Protein AF-A0A9D9ERM7-F1 (afdb_monomer)

Solvent-accessible surface area (backbone atoms only — not comparable to full-atom values): 12798 Å² total; per-residue (Å²): 116,58,82,47,84,77,63,28,39,44,47,70,46,77,44,63,56,47,70,47,67,49,49,81,48,87,99,39,84,57,41,23,37,24,41,34,100,49,92,50,29,42,32,84,40,78,61,92,71,92,67,90,36,56,40,77,36,92,56,63,43,26,32,42,36,39,39,32,69,78,81,32,33,43,50,80,42,80,25,92,52,84,69,67,97,49,44,26,42,36,48,62,43,37,82,75,71,72,85,92,46,87,86,46,50,78,71,38,62,42,78,39,48,72,82,51,95,46,30,34,37,45,71,46,68,34,55,53,77,26,35,33,40,31,11,59,39,87,72,42,76,49,32,21,44,26,25,32,79,82,34,90,86,55,37,36,46,37,78,35,82,51,86,88,53,92,86,56,71,35,59,33,64,44,76,58,80,65,41,42,27,30,40,33,40,32,55,73,78,31,33,51,48,76,44,83,36,66,88,54,81,86,71,73,76,82,78,82,75,79,73,71,92,71,89,77,90,79,135

Organism: NCBI:txid2840766

Secondary structure (DSSP, 8-state):
-EE-SSSEEEEEEEE-SEEE-EESSTT--SSEEEE-SSTTBEEEE-S--SS--PEEE-SSEEEEEEEETTTTEEEEEEESS---S--EEEETTSSSP----GGGGGGS-EEPEEEETTEEEEEEEE-TT-EEEEESSTT-S-SEEEE-TT-SSS-BEEEESS---TT----EE--S-SEEEEEEEETTTTEEEEEE----GGGS---------------

Radius of gyration: 23.51 Å; Cα contacts (8 Å, |Δi|>4): 453; chains: 1; bounding box: 52×64×74 Å

Structure (mmCIF, N/CA/C/O backbone):
data_AF-A0A9D9ERM7-F1
#
_entry.id   AF-A0A9D9ERM7-F1
#
loop_
_atom_site.group_PDB
_atom_site.id
_atom_site.type_symbol
_atom_site.label_atom_id
_atom_site.label_alt_id
_atom_site.label_comp_id
_atom_site.label_asym_id
_atom_site.label_entity_id
_atom_site.label_seq_id
_atom_site.pdbx_PDB_ins_code
_atom_site.Cartn_x
_atom_site.Cartn_y
_atom_site.Cartn_z
_atom_site.occupancy
_atom_site.B_iso_or_equiv
_atom_site.auth_seq_id
_atom_site.auth_comp_id
_atom_site.auth_asym_id
_atom_site.auth_atom_id
_atom_site.pdbx_PDB_model_num
ATOM 1 N N . MET A 1 1 ? 14.054 -5.902 -4.053 1.00 45.88 1 MET A N 1
ATOM 2 C CA . MET A 1 1 ? 13.428 -6.819 -5.027 1.00 45.88 1 MET A CA 1
ATOM 3 C C . MET A 1 1 ? 13.281 -8.165 -4.341 1.00 45.88 1 MET A C 1
ATOM 5 O O . MET A 1 1 ? 14.288 -8.784 -4.011 1.00 45.88 1 MET A O 1
ATOM 9 N N . THR A 1 2 ? 12.060 -8.577 -4.024 1.00 44.16 2 THR A N 1
ATOM 10 C CA . THR A 1 2 ? 11.799 -9.888 -3.415 1.00 44.16 2 THR A CA 1
ATOM 11 C C . THR A 1 2 ? 11.567 -10.874 -4.554 1.00 44.16 2 THR A C 1
ATOM 13 O O . THR A 1 2 ? 10.778 -10.597 -5.454 1.00 44.16 2 THR A O 1
ATOM 16 N N . ARG A 1 3 ? 12.306 -11.986 -4.576 1.00 45.66 3 ARG A N 1
ATOM 17 C CA . ARG A 1 3 ? 12.154 -13.019 -5.608 1.00 45.66 3 ARG A CA 1
ATOM 18 C C . ARG A 1 3 ? 10.869 -13.800 -5.322 1.00 45.66 3 ARG A C 1
ATOM 20 O O . ARG A 1 3 ? 10.852 -14.574 -4.368 1.00 45.66 3 ARG A O 1
ATOM 27 N N . GLY A 1 4 ? 9.821 -13.583 -6.116 1.00 52.19 4 GLY A N 1
ATOM 28 C CA . GLY A 1 4 ? 8.664 -14.479 -6.155 1.00 52.19 4 GLY A CA 1
ATOM 29 C C . GLY A 1 4 ? 9.046 -15.820 -6.786 1.00 52.19 4 GLY A C 1
ATOM 30 O O . GLY A 1 4 ? 10.103 -15.937 -7.421 1.00 52.19 4 GLY A O 1
ATOM 31 N N . GLU A 1 5 ? 8.215 -16.847 -6.610 1.00 54.59 5 GLU A N 1
ATOM 32 C CA . GLU A 1 5 ? 8.353 -18.053 -7.429 1.00 54.59 5 GLU A CA 1
ATOM 33 C C . GLU A 1 5 ? 8.235 -17.646 -8.917 1.00 54.59 5 GLU A C 1
ATOM 35 O O . GLU A 1 5 ? 7.457 -16.765 -9.270 1.00 54.59 5 GLU A O 1
ATOM 40 N N . ASP A 1 6 ? 9.098 -18.203 -9.771 1.00 65.38 6 ASP A N 1
ATOM 41 C CA . ASP A 1 6 ? 9.050 -18.059 -11.236 1.00 65.38 6 ASP A CA 1
ATOM 42 C C . ASP A 1 6 ? 9.347 -16.681 -11.875 1.00 65.38 6 ASP A C 1
ATOM 44 O O . ASP A 1 6 ? 8.597 -16.179 -12.702 1.00 65.38 6 ASP A O 1
ATOM 48 N N . ARG A 1 7 ? 10.528 -16.095 -11.603 1.00 80.88 7 ARG A N 1
ATOM 49 C CA . ARG A 1 7 ? 11.072 -14.896 -12.312 1.00 80.88 7 ARG A CA 1
ATOM 50 C C . ARG A 1 7 ? 10.119 -13.688 -12.349 1.00 80.88 7 ARG A C 1
ATOM 52 O O . ARG A 1 7 ? 10.235 -12.827 -13.225 1.00 80.88 7 ARG A O 1
ATOM 59 N N . GLN A 1 8 ? 9.216 -13.629 -11.383 1.00 85.94 8 GLN A N 1
ATOM 60 C CA . GLN A 1 8 ? 8.397 -12.471 -11.094 1.00 85.94 8 GLN A CA 1
ATOM 61 C C . GLN A 1 8 ? 9.082 -11.633 -10.027 1.00 85.94 8 GLN A C 1
ATOM 63 O O . GLN A 1 8 ? 9.606 -12.141 -9.027 1.00 85.94 8 GLN A O 1
ATOM 68 N N . PHE A 1 9 ? 9.088 -10.331 -10.259 1.00 86.44 9 PHE A N 1
ATOM 69 C CA . PHE A 1 9 ? 9.738 -9.372 -9.396 1.00 86.44 9 PHE A CA 1
ATOM 70 C C . PHE A 1 9 ? 8.808 -8.211 -9.117 1.00 86.44 9 PHE A C 1
ATOM 72 O O . PHE A 1 9 ? 8.079 -7.753 -9.995 1.00 86.44 9 PHE A O 1
ATOM 79 N N . SER A 1 10 ? 8.901 -7.699 -7.898 1.00 84.50 10 SER A N 1
ATOM 80 C CA . SER A 1 10 ? 8.223 -6.480 -7.503 1.00 84.50 10 SER A CA 1
ATOM 81 C C . SER A 1 10 ? 9.174 -5.510 -6.816 1.00 84.50 10 SER A C 1
ATOM 83 O O . SER A 1 10 ? 10.154 -5.904 -6.164 1.00 84.50 10 SER A O 1
ATOM 85 N N . TRP A 1 11 ? 8.867 -4.228 -6.963 1.00 85.44 11 TRP A N 1
ATOM 86 C CA . TRP A 1 11 ? 9.589 -3.132 -6.339 1.00 85.44 11 TRP A CA 1
ATOM 87 C C . TRP A 1 11 ? 8.634 -1.988 -6.003 1.00 85.44 11 TRP A C 1
ATOM 89 O O . TRP A 1 11 ? 7.692 -1.712 -6.743 1.00 85.44 11 TRP A O 1
ATOM 99 N N . THR A 1 12 ? 8.893 -1.329 -4.881 1.00 79.88 12 THR A N 1
ATOM 100 C CA . THR A 1 12 ? 8.208 -0.115 -4.448 1.00 79.88 12 THR A CA 1
ATOM 101 C C . THR A 1 12 ? 9.242 0.961 -4.163 1.00 79.88 12 THR A C 1
ATOM 103 O O . THR A 1 12 ? 10.316 0.677 -3.629 1.00 79.88 12 THR A O 1
ATOM 106 N N . GLY A 1 13 ? 8.926 2.204 -4.510 1.00 80.88 13 GLY A N 1
ATOM 107 C CA . GLY A 1 13 ? 9.792 3.334 -4.196 1.00 80.88 13 GLY A CA 1
ATOM 108 C C . GLY A 1 13 ? 9.512 4.555 -5.052 1.00 80.88 13 GLY A C 1
ATOM 109 O O . GLY A 1 13 ? 8.534 4.601 -5.797 1.00 80.88 13 GLY A O 1
ATOM 110 N N . VAL A 1 14 ? 10.381 5.554 -4.925 1.00 87.69 14 VAL A N 1
ATOM 111 C CA . VAL A 1 14 ? 10.277 6.801 -5.682 1.00 87.69 14 VAL A CA 1
ATOM 112 C C . VAL A 1 14 ? 10.948 6.635 -7.041 1.00 87.69 14 VAL A C 1
ATOM 114 O O . VAL A 1 14 ? 12.114 6.248 -7.110 1.00 87.69 14 VAL A O 1
ATOM 117 N N . LEU A 1 15 ? 10.216 6.939 -8.112 1.00 90.44 15 LEU A N 1
ATOM 118 C CA . LEU A 1 15 ? 10.783 7.142 -9.444 1.00 90.44 15 LEU A CA 1
ATOM 119 C C . LEU A 1 15 ? 10.676 8.620 -9.796 1.00 90.44 15 LEU A C 1
ATOM 121 O O . LEU A 1 15 ? 9.648 9.247 -9.538 1.00 90.44 15 LEU A O 1
ATOM 125 N N . GLU A 1 16 ? 11.730 9.151 -10.403 1.00 92.69 16 GLU A N 1
ATOM 126 C CA . GLU A 1 16 ? 11.726 10.486 -10.995 1.00 92.69 16 GLU A CA 1
ATOM 127 C C . GLU A 1 16 ? 11.060 10.465 -12.377 1.00 92.69 16 GLU A C 1
ATOM 129 O O . GLU A 1 16 ? 11.059 9.435 -13.061 1.00 92.69 16 GLU A O 1
ATOM 134 N N . GLU A 1 17 ? 10.509 11.605 -12.806 1.00 94.44 17 GLU A N 1
ATOM 135 C CA . GLU A 1 17 ? 10.102 11.791 -14.201 1.00 94.44 17 GLU A CA 1
ATOM 136 C C . GLU A 1 17 ? 11.285 11.494 -15.134 1.00 94.44 17 GLU A C 1
ATOM 138 O O . GLU A 1 17 ? 12.400 11.982 -14.936 1.00 94.44 17 GLU A O 1
ATOM 143 N N . GLY A 1 18 ? 11.052 10.672 -16.157 1.00 93.94 18 GLY A N 1
ATOM 144 C CA . GLY A 1 18 ? 12.117 10.244 -17.052 1.00 93.94 18 GLY A CA 1
ATOM 145 C C . GLY A 1 18 ? 11.865 8.884 -17.677 1.00 93.94 18 GLY A C 1
ATOM 146 O O . GLY A 1 18 ? 10.804 8.612 -18.241 1.00 93.94 18 GLY A O 1
ATOM 147 N N . SER A 1 19 ? 12.890 8.040 -17.682 1.00 93.31 19 SER A N 1
ATOM 148 C CA . SER A 1 19 ? 12.905 6.783 -18.426 1.00 93.31 19 SER A CA 1
ATOM 149 C C . SER A 1 19 ? 13.696 5.726 -17.668 1.00 93.31 19 SER A C 1
ATOM 151 O O . SER A 1 19 ? 14.767 6.023 -17.143 1.00 93.31 19 SER A O 1
ATOM 153 N N . ILE A 1 20 ? 13.170 4.504 -17.614 1.00 92.88 20 ILE A N 1
ATOM 154 C CA . ILE A 1 20 ? 13.800 3.373 -16.925 1.00 92.88 20 ILE A CA 1
ATOM 155 C C . ILE A 1 20 ? 13.906 2.148 -17.838 1.00 92.88 20 ILE A C 1
ATOM 157 O O . ILE A 1 20 ? 13.175 2.019 -18.822 1.00 92.88 20 ILE A O 1
ATOM 161 N N . VAL A 1 21 ? 14.791 1.227 -17.462 1.00 93.12 21 VAL A N 1
ATOM 162 C CA . VAL A 1 21 ? 14.884 -0.151 -17.969 1.00 93.12 21 VAL A CA 1
ATOM 163 C C . VAL A 1 21 ? 15.128 -1.093 -16.788 1.00 93.12 21 VAL A C 1
ATOM 165 O O . VAL A 1 21 ? 15.634 -0.665 -15.749 1.00 93.12 21 VAL A O 1
ATOM 168 N N . PHE A 1 22 ? 14.798 -2.377 -16.929 1.00 92.88 22 PHE A N 1
ATOM 169 C CA . PHE A 1 22 ? 15.102 -3.387 -15.911 1.00 92.88 22 PHE A CA 1
ATOM 170 C C . PHE A 1 22 ? 16.416 -4.088 -16.247 1.00 92.88 22 PHE A C 1
ATOM 172 O O . PHE A 1 22 ? 16.480 -4.891 -17.176 1.00 92.88 22 PHE A O 1
ATOM 179 N N . THR A 1 23 ? 17.479 -3.797 -15.506 1.00 91.62 23 THR A N 1
ATOM 180 C CA . THR A 1 23 ? 18.807 -4.364 -15.769 1.00 91.62 23 THR A CA 1
ATOM 181 C C . THR A 1 23 ? 18.963 -5.716 -15.071 1.00 91.62 23 THR A C 1
ATOM 183 O O . THR A 1 23 ? 18.381 -5.960 -14.012 1.00 91.62 23 THR A O 1
ATOM 186 N N . VAL A 1 24 ? 19.735 -6.635 -15.661 1.00 86.12 24 VAL A N 1
ATOM 187 C CA . VAL A 1 24 ? 19.959 -7.971 -15.061 1.00 86.12 24 VAL A CA 1
ATOM 188 C C . VAL A 1 24 ? 21.065 -7.982 -14.001 1.00 86.12 24 VAL A C 1
ATOM 190 O O . VAL A 1 24 ? 21.239 -8.976 -13.296 1.00 86.12 24 VAL A O 1
ATOM 193 N N . SER A 1 25 ? 21.815 -6.886 -13.886 1.00 83.88 25 SER A N 1
ATOM 194 C CA . SER A 1 25 ? 22.862 -6.687 -12.888 1.00 83.88 25 SER A CA 1
ATOM 195 C C . SER A 1 25 ? 22.965 -5.219 -12.485 1.00 83.88 25 SER A C 1
ATOM 197 O O . SER A 1 25 ? 22.648 -4.313 -13.260 1.00 83.88 25 SER A O 1
ATOM 199 N N . GLU A 1 26 ? 23.430 -4.993 -11.261 1.00 82.75 26 GLU A N 1
ATOM 200 C CA . GLU A 1 26 ? 23.661 -3.658 -10.720 1.00 82.75 26 GLU A CA 1
ATOM 201 C C . GLU A 1 26 ? 24.692 -2.893 -11.567 1.00 82.75 26 GLU A C 1
ATOM 203 O O . GLU A 1 26 ? 25.699 -3.464 -11.990 1.00 82.75 26 GLU A O 1
ATOM 208 N N . ASN A 1 27 ? 24.440 -1.603 -11.812 1.00 79.44 27 ASN A N 1
ATOM 209 C CA . ASN A 1 27 ? 25.308 -0.695 -12.579 1.00 79.44 27 ASN A CA 1
ATOM 210 C C . ASN A 1 27 ? 25.611 -1.119 -14.032 1.00 79.44 27 ASN A C 1
ATOM 212 O O . ASN A 1 27 ? 26.549 -0.599 -14.634 1.00 79.44 27 ASN A O 1
ATOM 216 N N . ALA A 1 28 ? 24.836 -2.042 -14.607 1.00 82.12 28 ALA A N 1
ATOM 217 C CA . ALA A 1 28 ? 24.949 -2.423 -16.010 1.00 82.12 28 ALA A CA 1
ATOM 218 C C . ALA A 1 28 ? 23.789 -1.844 -16.819 1.00 82.12 28 ALA A C 1
ATOM 220 O O . ALA A 1 28 ? 22.649 -1.901 -16.379 1.00 82.12 28 ALA A O 1
ATOM 221 N N . GLU A 1 29 ? 24.068 -1.341 -18.016 1.00 82.75 29 GLU A N 1
ATOM 222 C CA . GLU A 1 29 ? 23.037 -0.899 -18.966 1.00 82.75 29 GLU A CA 1
ATOM 223 C C . GLU A 1 29 ? 22.453 -2.084 -19.757 1.00 82.75 29 GLU A C 1
ATOM 225 O O . GLU A 1 29 ? 21.273 -2.101 -20.100 1.00 82.75 29 GLU A O 1
ATOM 230 N N . TRP A 1 30 ? 23.275 -3.119 -19.971 1.00 88.25 30 TRP A N 1
ATOM 231 C CA . TRP A 1 30 ? 22.954 -4.323 -20.735 1.00 88.25 30 TRP A CA 1
ATOM 232 C C . TRP A 1 30 ? 23.521 -5.575 -20.039 1.00 88.25 30 TRP A C 1
ATOM 234 O O . TRP A 1 30 ? 24.598 -5.492 -19.443 1.00 88.25 30 TRP A O 1
ATOM 244 N N . PRO A 1 31 ? 22.870 -6.749 -20.145 1.00 91.75 31 PRO A N 1
ATOM 245 C CA . PRO A 1 31 ? 21.538 -6.957 -20.710 1.00 91.75 31 PRO A CA 1
ATOM 246 C C . PRO A 1 31 ? 20.438 -6.274 -19.895 1.00 91.75 31 PRO A C 1
ATOM 248 O O . PRO A 1 31 ? 20.552 -6.114 -18.675 1.00 91.75 31 PRO A O 1
ATOM 251 N N . CYS A 1 32 ? 19.338 -5.930 -20.555 1.00 93.00 32 CYS A N 1
ATOM 252 C CA . CYS A 1 32 ? 18.172 -5.375 -19.881 1.00 93.00 32 CYS A CA 1
ATOM 253 C C . CYS A 1 32 ? 16.857 -5.878 -20.485 1.00 93.00 32 CYS A C 1
ATOM 255 O O . CYS A 1 32 ? 16.817 -6.495 -21.551 1.00 93.00 32 CYS A O 1
ATOM 257 N N . TYR A 1 33 ? 15.772 -5.620 -19.764 1.00 94.81 33 TYR A N 1
ATOM 258 C CA . TYR A 1 33 ? 14.414 -5.704 -20.269 1.00 94.81 33 TYR A CA 1
ATOM 259 C C . TYR A 1 33 ? 13.870 -4.283 -20.398 1.00 94.81 33 TYR A C 1
ATOM 261 O O . TYR A 1 33 ? 13.737 -3.564 -19.403 1.00 94.81 33 TYR A O 1
ATOM 269 N N . GLY A 1 34 ? 13.596 -3.889 -21.637 1.00 93.44 34 GLY A N 1
ATOM 270 C CA . GLY A 1 34 ? 13.034 -2.595 -22.004 1.00 93.44 34 GLY A CA 1
ATOM 271 C C . GLY A 1 34 ? 11.579 -2.707 -22.453 1.00 93.44 34 GLY A C 1
ATOM 272 O O . GLY A 1 34 ? 10.986 -3.787 -22.405 1.00 93.44 34 GLY A O 1
ATOM 273 N N . ALA A 1 35 ? 11.013 -1.595 -22.912 1.00 94.69 35 ALA A N 1
ATOM 274 C CA . ALA A 1 35 ? 9.689 -1.534 -23.514 1.00 94.69 35 ALA A CA 1
ATOM 275 C C . ALA A 1 35 ? 9.590 -2.463 -24.740 1.00 94.69 35 ALA A C 1
ATOM 277 O O . ALA A 1 35 ? 10.473 -2.496 -25.601 1.00 94.69 35 ALA A O 1
ATOM 278 N N . GLY A 1 36 ? 8.514 -3.245 -24.794 1.00 92.44 36 GLY A N 1
ATOM 279 C CA . GLY A 1 36 ? 8.115 -4.016 -25.966 1.00 92.44 36 GLY A CA 1
ATOM 280 C C . GLY A 1 36 ? 7.318 -3.179 -26.969 1.00 92.44 36 GLY A C 1
ATOM 281 O O . GLY A 1 36 ? 7.131 -1.979 -26.796 1.00 92.44 36 GLY A O 1
ATOM 282 N N . GLU A 1 37 ? 6.822 -3.833 -28.020 1.00 90.31 37 GLU A N 1
ATOM 283 C CA . GLU A 1 37 ? 6.025 -3.177 -29.074 1.00 90.31 37 GLU A CA 1
ATOM 284 C C . GLU A 1 37 ? 4.661 -2.670 -28.573 1.00 90.31 37 GLU A C 1
ATOM 286 O O . GLU A 1 37 ? 4.079 -1.761 -29.162 1.00 90.31 37 GLU A O 1
ATOM 291 N N . GLU A 1 38 ? 4.162 -3.239 -27.473 1.00 92.94 38 GLU A N 1
ATOM 292 C CA . GLU A 1 38 ? 2.892 -2.881 -26.842 1.00 92.94 38 GLU A CA 1
ATOM 293 C C . GLU A 1 38 ? 3.117 -2.384 -25.405 1.00 92.94 38 GLU A C 1
ATOM 295 O O . GLU A 1 38 ? 4.009 -2.859 -24.694 1.00 92.94 38 GLU A O 1
ATOM 300 N N . GLU A 1 39 ? 2.276 -1.451 -24.946 1.00 91.19 39 GLU A N 1
ATOM 301 C CA . GLU A 1 39 ? 2.312 -0.960 -23.564 1.00 91.19 39 GLU A CA 1
ATOM 302 C C . GLU A 1 39 ? 2.126 -2.117 -22.566 1.00 91.19 39 GLU A C 1
ATOM 304 O O . GLU A 1 39 ? 1.268 -2.984 -22.734 1.00 91.19 39 GLU A O 1
ATOM 309 N N . GLY A 1 40 ? 2.960 -2.148 -21.523 1.00 93.69 40 GLY A N 1
ATOM 310 C CA . GLY A 1 40 ? 2.955 -3.225 -20.530 1.00 93.69 40 GLY A CA 1
ATOM 311 C C . GLY A 1 40 ? 3.672 -4.506 -20.973 1.00 93.69 40 GLY A C 1
ATOM 312 O O . GLY A 1 40 ? 3.720 -5.465 -20.199 1.00 93.69 40 GLY A O 1
ATOM 313 N N . LYS A 1 41 ? 4.257 -4.551 -22.179 1.00 96.62 41 LYS A N 1
ATOM 314 C CA . LYS A 1 41 ? 5.126 -5.650 -22.628 1.00 96.62 41 LYS A CA 1
ATOM 315 C C . LYS A 1 41 ? 6.599 -5.319 -22.449 1.00 96.62 41 LYS A C 1
ATOM 317 O O . LYS A 1 41 ? 7.020 -4.178 -22.607 1.00 96.62 41 LYS A O 1
ATOM 322 N N . LEU A 1 42 ? 7.384 -6.346 -22.146 1.00 96.00 42 LEU A N 1
ATOM 323 C CA . LEU A 1 42 ? 8.837 -6.287 -22.060 1.00 96.00 42 LEU A CA 1
ATOM 324 C C . LEU A 1 42 ? 9.480 -6.914 -23.298 1.00 96.00 42 LEU A C 1
ATOM 326 O O . LEU A 1 42 ? 8.978 -7.889 -23.856 1.00 96.00 42 LEU A O 1
ATOM 330 N N . LYS A 1 43 ? 10.649 -6.402 -23.677 1.00 94.75 43 LYS A N 1
ATOM 331 C CA . LYS A 1 43 ? 11.550 -7.014 -24.660 1.00 94.75 43 LYS A CA 1
ATOM 332 C C . LYS A 1 43 ? 12.906 -7.230 -24.003 1.00 94.75 43 LYS A C 1
ATOM 334 O O . LYS A 1 43 ? 13.424 -6.320 -23.367 1.00 94.75 43 LYS A O 1
ATOM 339 N N . TYR A 1 44 ? 13.477 -8.424 -24.147 1.00 94.06 44 TYR A N 1
ATOM 340 C CA . TYR A 1 44 ? 14.858 -8.670 -23.731 1.00 94.06 44 TYR A CA 1
ATOM 341 C C . TYR A 1 44 ? 15.819 -8.077 -24.757 1.00 94.06 44 TYR A C 1
ATOM 343 O O . TYR A 1 44 ? 15.685 -8.343 -25.955 1.00 94.06 44 TYR A O 1
ATOM 351 N N . ILE A 1 45 ? 16.797 -7.310 -24.287 1.00 93.38 45 ILE A N 1
ATOM 352 C CA . ILE A 1 45 ? 17.837 -6.723 -25.120 1.00 93.38 45 ILE A CA 1
ATOM 353 C C . ILE A 1 45 ? 19.206 -7.099 -24.549 1.00 93.38 45 ILE A C 1
ATOM 355 O O . ILE A 1 45 ? 19.528 -6.822 -23.391 1.00 93.38 45 ILE A O 1
ATOM 359 N N . SER A 1 46 ? 20.009 -7.775 -25.369 1.00 93.12 46 SER A N 1
ATOM 360 C CA . SER A 1 46 ? 21.303 -8.333 -24.969 1.00 93.12 46 SER A CA 1
ATOM 361 C C . SER A 1 46 ? 22.477 -7.367 -25.107 1.00 93.12 46 SER A C 1
ATOM 363 O O . SER A 1 46 ? 23.500 -7.580 -24.463 1.00 93.12 46 SER A O 1
ATOM 365 N N . GLU A 1 47 ? 22.352 -6.345 -25.950 1.00 92.44 47 GLU A N 1
ATOM 366 C CA . GLU A 1 47 ? 23.419 -5.406 -26.300 1.00 92.44 47 GLU A CA 1
ATOM 367 C C . GLU A 1 47 ? 22.840 -4.051 -26.723 1.00 92.44 47 GLU A C 1
ATOM 369 O O . GLU A 1 47 ? 21.633 -3.925 -26.912 1.00 92.44 47 GLU A O 1
ATOM 374 N N . ALA A 1 48 ? 23.703 -3.048 -26.873 1.00 89.50 48 ALA A N 1
ATOM 375 C CA . ALA A 1 48 ? 23.294 -1.700 -27.250 1.00 89.50 48 ALA A CA 1
ATOM 376 C C . ALA A 1 48 ? 22.471 -1.669 -28.550 1.00 89.50 48 ALA A C 1
ATOM 378 O O . ALA A 1 48 ? 22.777 -2.373 -29.513 1.00 89.50 48 ALA A O 1
ATOM 379 N N . THR A 1 49 ? 21.446 -0.819 -28.577 1.00 88.56 49 THR A N 1
ATOM 380 C CA . THR A 1 49 ? 20.567 -0.600 -29.731 1.00 88.56 49 THR A CA 1
ATOM 381 C C . THR A 1 49 ? 20.220 0.881 -29.867 1.00 88.56 49 THR A C 1
ATOM 383 O O . THR A 1 49 ? 20.231 1.612 -28.877 1.00 88.56 49 THR A O 1
ATOM 386 N N . ASP A 1 50 ? 19.894 1.300 -31.090 1.00 86.31 50 ASP A N 1
ATOM 387 C CA . ASP A 1 50 ? 19.411 2.650 -31.406 1.00 86.31 50 ASP A CA 1
ATOM 388 C C . ASP A 1 50 ? 17.887 2.800 -31.192 1.00 86.31 50 ASP A C 1
ATOM 390 O O . ASP A 1 50 ? 17.357 3.911 -31.259 1.00 86.31 50 ASP A O 1
ATOM 394 N N . ASP A 1 51 ? 17.171 1.696 -30.944 1.00 86.62 51 ASP A N 1
ATOM 395 C CA . ASP A 1 51 ? 15.732 1.704 -30.652 1.00 86.62 51 ASP A CA 1
ATOM 396 C C . ASP A 1 51 ? 15.443 2.385 -29.294 1.00 86.62 51 ASP A C 1
ATOM 398 O O . ASP A 1 51 ? 16.150 2.142 -28.312 1.00 86.62 51 ASP A O 1
ATOM 402 N N . ASP A 1 52 ? 14.354 3.166 -29.180 1.00 87.56 52 ASP A N 1
ATOM 403 C CA . ASP A 1 52 ? 13.867 3.606 -27.859 1.00 87.56 52 ASP A CA 1
ATOM 404 C C . ASP A 1 52 ? 13.227 2.420 -27.133 1.00 87.56 52 ASP A C 1
ATOM 406 O O . ASP A 1 52 ? 12.059 2.082 -27.322 1.00 87.56 52 ASP A O 1
ATOM 410 N N . ILE A 1 53 ? 14.033 1.780 -26.298 1.00 91.81 53 ILE A N 1
ATOM 411 C CA . ILE A 1 53 ? 13.653 0.636 -25.472 1.00 91.81 53 ILE A CA 1
ATOM 412 C C . ILE A 1 53 ? 13.223 1.048 -24.061 1.00 91.81 53 ILE A C 1
ATOM 414 O O . ILE A 1 53 ? 13.101 0.200 -23.177 1.00 91.81 53 ILE A O 1
ATOM 418 N N . THR A 1 54 ? 13.081 2.342 -23.784 1.00 93.25 54 THR A N 1
ATOM 419 C CA . THR A 1 54 ? 12.883 2.812 -22.414 1.00 93.25 54 THR A CA 1
ATOM 420 C C . THR A 1 54 ? 11.412 2.890 -22.031 1.00 93.25 54 THR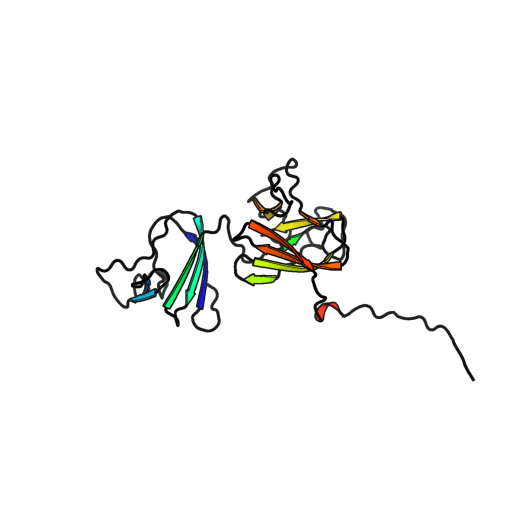 A C 1
ATOM 422 O O . THR A 1 54 ? 10.543 3.230 -22.832 1.00 93.25 54 THR A O 1
ATOM 425 N N . ILE A 1 55 ? 11.121 2.612 -20.762 1.00 94.44 55 ILE A N 1
ATOM 426 C CA . ILE A 1 55 ? 9.782 2.769 -20.196 1.00 94.44 55 ILE A CA 1
ATOM 427 C C . ILE A 1 55 ? 9.679 4.172 -19.598 1.00 94.44 55 ILE A C 1
ATOM 429 O O . ILE A 1 55 ? 10.468 4.535 -18.724 1.00 94.44 55 ILE A O 1
ATOM 433 N N . LYS A 1 56 ? 8.717 4.974 -20.067 1.00 93.88 56 LYS A N 1
ATOM 434 C CA . LYS A 1 56 ? 8.553 6.368 -19.627 1.00 93.88 56 LYS A CA 1
ATOM 435 C C . LYS A 1 56 ? 7.851 6.463 -18.271 1.00 93.88 56 LYS A C 1
ATOM 437 O O . LYS A 1 56 ? 6.766 5.913 -18.089 1.00 93.88 56 LYS A O 1
ATOM 442 N N . ILE A 1 57 ? 8.423 7.252 -17.364 1.00 94.31 57 ILE A N 1
ATOM 443 C CA . ILE A 1 57 ? 7.807 7.666 -16.100 1.00 94.31 57 ILE A CA 1
ATOM 444 C C . ILE A 1 57 ? 7.326 9.104 -16.265 1.00 94.31 57 ILE A C 1
ATOM 446 O O . ILE A 1 57 ? 8.129 10.009 -16.468 1.00 94.31 57 ILE A O 1
ATOM 450 N N . LYS A 1 58 ? 6.005 9.305 -16.220 1.00 91.31 58 LYS A N 1
ATOM 451 C CA . LYS A 1 58 ? 5.368 10.583 -16.589 1.00 91.31 58 LYS A CA 1
ATOM 452 C C . LYS A 1 58 ? 5.472 11.670 -15.518 1.00 91.31 58 LYS A C 1
ATOM 454 O O . LYS A 1 58 ? 5.261 12.831 -15.835 1.00 91.31 58 LYS A O 1
ATOM 459 N N . GLN A 1 59 ? 5.713 11.294 -14.265 1.00 89.25 59 GLN A N 1
ATOM 460 C CA . GLN A 1 59 ? 5.817 12.232 -13.148 1.00 89.25 59 GLN A CA 1
ATOM 461 C C . GLN A 1 59 ? 6.645 11.632 -12.013 1.00 89.25 59 GLN A C 1
ATOM 463 O O . GLN A 1 59 ? 6.574 10.423 -11.776 1.00 89.25 59 GLN A O 1
ATOM 468 N N . THR A 1 60 ? 7.369 12.471 -11.276 1.00 89.31 60 THR A N 1
ATOM 469 C CA . THR A 1 60 ? 8.037 12.048 -10.041 1.00 89.31 60 THR A CA 1
ATOM 470 C C . THR A 1 60 ? 7.010 11.622 -8.990 1.00 89.31 60 THR A C 1
ATOM 472 O O . THR A 1 60 ? 6.003 12.302 -8.772 1.00 89.31 60 THR A O 1
ATOM 475 N N . GLY A 1 61 ? 7.256 10.506 -8.309 1.00 86.00 61 GLY A N 1
ATOM 476 C CA . GLY A 1 61 ? 6.428 10.068 -7.187 1.00 86.00 61 GLY A CA 1
ATOM 477 C C . GLY A 1 61 ? 6.693 8.636 -6.754 1.00 86.00 61 GLY A C 1
ATOM 478 O O . GLY A 1 61 ? 7.642 8.007 -7.214 1.00 86.00 61 GLY A O 1
ATOM 479 N N . ASN A 1 62 ? 5.856 8.126 -5.851 1.00 85.62 62 ASN A N 1
ATOM 480 C CA . ASN A 1 62 ? 5.936 6.734 -5.419 1.00 85.62 62 ASN A CA 1
ATOM 481 C C . ASN A 1 62 ? 5.293 5.830 -6.472 1.00 85.62 62 ASN A C 1
ATOM 483 O O . ASN A 1 62 ? 4.278 6.185 -7.067 1.00 85.62 62 ASN A O 1
ATOM 487 N N . TYR A 1 63 ? 5.867 4.653 -6.683 1.00 85.50 63 TYR A N 1
ATOM 488 C CA . TYR A 1 63 ? 5.362 3.664 -7.622 1.00 85.50 63 TYR A CA 1
ATOM 489 C C . TYR A 1 63 ? 5.419 2.263 -7.030 1.00 85.50 63 TYR A C 1
ATOM 491 O O . TYR A 1 63 ? 6.324 1.929 -6.263 1.00 85.50 63 TYR A O 1
ATOM 499 N N . TYR A 1 64 ? 4.467 1.438 -7.452 1.00 84.88 64 TYR A N 1
ATOM 500 C CA . TYR A 1 64 ? 4.545 -0.011 -7.387 1.00 84.88 64 TYR A CA 1
ATOM 501 C C . TYR A 1 64 ? 4.845 -0.553 -8.781 1.00 84.88 64 TYR A C 1
ATOM 503 O O . TYR A 1 64 ? 4.120 -0.273 -9.737 1.00 84.88 64 TYR A O 1
ATOM 511 N N . VAL A 1 65 ? 5.925 -1.316 -8.893 1.00 88.56 65 VAL A N 1
ATOM 512 C CA . VAL A 1 65 ? 6.406 -1.874 -10.152 1.00 88.56 65 VAL A CA 1
ATOM 513 C C . VAL A 1 65 ? 6.411 -3.389 -10.060 1.00 88.56 65 VAL A C 1
ATOM 515 O O . VAL A 1 65 ? 6.981 -3.948 -9.119 1.00 88.56 65 VAL A O 1
ATOM 518 N N . THR A 1 66 ? 5.824 -4.056 -11.052 1.00 89.75 66 THR A N 1
ATOM 519 C CA . THR A 1 66 ? 5.963 -5.505 -11.244 1.00 89.75 66 THR A CA 1
ATOM 520 C C . THR A 1 66 ? 6.584 -5.810 -12.593 1.00 89.75 66 THR A C 1
ATOM 522 O O . THR A 1 66 ? 6.354 -5.096 -13.567 1.00 89.75 66 THR A O 1
ATOM 525 N N . ALA A 1 67 ? 7.370 -6.879 -12.646 1.00 91.94 67 ALA A N 1
ATOM 526 C CA . ALA A 1 67 ? 7.919 -7.426 -13.874 1.00 91.94 67 ALA A CA 1
ATOM 527 C C . ALA A 1 67 ? 7.828 -8.954 -13.836 1.00 91.94 67 ALA A C 1
ATOM 529 O O . ALA A 1 67 ? 8.331 -9.590 -12.909 1.00 91.94 67 ALA A O 1
ATOM 530 N N . ASP A 1 68 ? 7.210 -9.535 -14.858 1.00 92.50 68 ASP A N 1
ATOM 531 C CA . ASP A 1 68 ? 7.163 -10.972 -15.109 1.00 92.50 68 ASP A CA 1
ATOM 532 C C . ASP A 1 68 ? 8.038 -11.270 -16.327 1.00 92.50 68 ASP A C 1
ATOM 534 O O . ASP A 1 68 ? 7.690 -10.945 -17.466 1.00 92.50 68 ASP A O 1
ATOM 538 N N . LEU A 1 69 ? 9.201 -11.874 -16.083 1.00 91.44 69 LEU A N 1
ATOM 539 C CA . LEU A 1 69 ? 10.166 -12.168 -17.143 1.00 91.44 69 LEU A CA 1
ATOM 540 C C . LEU A 1 69 ? 9.866 -13.476 -17.894 1.00 91.44 69 LEU A C 1
ATOM 542 O O . LEU A 1 69 ? 10.587 -13.807 -18.834 1.00 91.44 69 LEU A O 1
ATOM 546 N N . ILE A 1 70 ? 8.846 -14.240 -17.488 1.00 90.25 70 ILE A N 1
ATOM 547 C CA . ILE A 1 70 ? 8.360 -15.414 -18.232 1.00 90.25 70 ILE A CA 1
ATOM 548 C C . ILE A 1 70 ? 7.354 -14.959 -19.282 1.00 90.25 70 ILE A C 1
ATOM 550 O O . ILE A 1 70 ? 7.484 -15.306 -20.454 1.00 90.25 70 ILE A O 1
ATOM 554 N N . ASN A 1 71 ? 6.381 -14.153 -18.861 1.00 92.88 71 ASN A N 1
ATOM 555 C CA . ASN A 1 71 ? 5.329 -13.628 -19.728 1.00 92.88 71 ASN A CA 1
ATOM 556 C C . ASN A 1 71 ? 5.744 -12.352 -20.474 1.00 92.88 71 ASN A C 1
ATOM 558 O O . ASN A 1 71 ? 5.010 -11.893 -21.351 1.00 92.88 71 ASN A O 1
ATOM 562 N N . LEU A 1 72 ? 6.915 -11.799 -20.138 1.00 94.25 72 LEU A N 1
ATOM 563 C CA . LEU A 1 72 ? 7.444 -10.545 -20.669 1.00 94.25 72 LEU A CA 1
ATOM 564 C C . LEU A 1 72 ? 6.431 -9.408 -20.514 1.00 94.25 72 LEU A C 1
ATOM 566 O O . LEU A 1 72 ? 6.075 -8.720 -21.471 1.00 94.25 72 LEU A O 1
ATOM 570 N N . THR A 1 73 ? 5.948 -9.224 -19.290 1.00 95.56 73 THR A N 1
ATOM 571 C CA . THR A 1 73 ? 4.988 -8.172 -18.942 1.00 95.56 73 THR A CA 1
ATOM 572 C C . THR A 1 73 ? 5.472 -7.356 -17.761 1.00 95.56 73 THR A C 1
ATOM 574 O O . THR A 1 73 ? 6.199 -7.863 -16.908 1.00 95.56 73 THR A O 1
ATOM 577 N N . TYR A 1 74 ? 5.028 -6.108 -17.679 1.00 94.62 74 TYR A N 1
ATOM 578 C CA . TYR A 1 74 ? 5.277 -5.252 -16.529 1.00 94.62 74 TYR A CA 1
ATOM 579 C C . TYR A 1 74 ? 4.052 -4.401 -16.193 1.00 94.62 74 TYR A C 1
ATOM 581 O O . TYR A 1 74 ? 3.224 -4.109 -17.057 1.00 94.62 74 TYR A O 1
ATOM 589 N N . THR A 1 75 ? 3.967 -3.965 -14.939 1.00 92.50 75 THR A N 1
ATOM 590 C CA . THR A 1 75 ? 3.046 -2.905 -14.512 1.00 92.50 75 THR A CA 1
ATOM 591 C C . THR A 1 75 ? 3.812 -1.845 -13.735 1.00 92.50 75 THR A C 1
ATOM 593 O O . THR A 1 75 ? 4.736 -2.162 -12.988 1.00 92.50 75 THR A O 1
ATOM 596 N N . ILE A 1 76 ? 3.448 -0.578 -13.935 1.00 90.44 76 ILE A N 1
ATOM 597 C CA . ILE A 1 76 ? 3.953 0.560 -13.161 1.00 90.44 76 ILE A CA 1
ATOM 598 C C . ILE A 1 76 ? 2.736 1.361 -12.726 1.00 90.44 76 ILE A C 1
ATOM 600 O O . ILE A 1 76 ? 2.104 2.042 -13.534 1.00 90.44 76 ILE A O 1
ATOM 604 N N . THR A 1 77 ? 2.406 1.263 -11.448 1.00 86.75 77 THR A N 1
ATOM 605 C CA . THR A 1 77 ? 1.247 1.929 -10.861 1.00 86.75 77 THR A CA 1
ATOM 606 C C . THR A 1 77 ? 1.739 3.049 -9.964 1.00 86.75 77 THR A C 1
ATOM 608 O O . THR A 1 77 ? 2.529 2.808 -9.052 1.00 86.75 77 THR A O 1
ATOM 611 N N . TYR A 1 78 ? 1.295 4.277 -10.226 1.00 83.75 78 TYR A N 1
ATOM 612 C CA . TYR A 1 78 ? 1.555 5.405 -9.335 1.00 83.75 78 TYR A CA 1
ATOM 613 C C . TYR A 1 78 ? 0.882 5.156 -7.984 1.00 83.75 78 TYR A C 1
ATOM 615 O O . TYR A 1 78 ? -0.307 4.846 -7.930 1.00 83.75 78 TYR A O 1
ATOM 623 N N . ALA A 1 79 ? 1.641 5.324 -6.910 1.00 77.00 79 ALA A N 1
ATOM 624 C CA . ALA A 1 79 ? 1.151 5.296 -5.548 1.00 77.00 79 ALA A CA 1
ATOM 625 C C . ALA A 1 79 ? 1.147 6.731 -4.996 1.00 77.00 79 ALA A C 1
ATOM 627 O O . ALA A 1 79 ? 2.145 7.448 -5.121 1.00 77.00 79 ALA A O 1
ATOM 628 N N . PRO A 1 80 ? 0.058 7.178 -4.352 1.00 71.25 80 PRO A N 1
ATOM 629 C CA . PRO A 1 80 ? -0.014 8.535 -3.813 1.00 71.25 80 PRO A CA 1
ATOM 630 C C . PRO A 1 80 ? 0.989 8.771 -2.671 1.00 71.25 80 PRO A C 1
ATOM 632 O O . PRO A 1 80 ? 1.297 9.914 -2.337 1.00 71.25 80 PRO A O 1
ATOM 635 N N . VAL A 1 81 ? 1.496 7.698 -2.057 1.00 81.94 81 VAL A N 1
ATOM 636 C CA . VAL A 1 81 ? 2.296 7.696 -0.825 1.00 81.94 81 VAL A CA 1
ATOM 637 C C . VAL A 1 81 ? 3.257 6.494 -0.815 1.00 81.94 81 VAL A C 1
ATOM 639 O O . VAL A 1 81 ? 3.072 5.570 -1.614 1.00 81.94 81 VAL A O 1
ATOM 642 N N . PRO A 1 82 ? 4.289 6.476 0.051 1.00 81.62 82 PRO A N 1
ATOM 643 C CA . PRO A 1 82 ? 5.185 5.329 0.169 1.00 81.62 82 PRO A CA 1
ATOM 644 C C . PRO A 1 82 ? 4.432 4.052 0.557 1.00 81.62 82 PRO A C 1
ATOM 646 O O . PRO A 1 82 ? 3.599 4.068 1.462 1.00 81.62 82 PRO A O 1
ATOM 649 N N . ILE A 1 83 ? 4.753 2.941 -0.108 1.00 83.19 83 ILE A N 1
ATOM 650 C CA . ILE A 1 83 ? 4.197 1.620 0.202 1.00 83.19 83 ILE A CA 1
ATOM 651 C C . ILE A 1 83 ? 5.114 0.955 1.233 1.00 83.19 83 ILE A C 1
ATOM 653 O O . ILE A 1 83 ? 6.243 0.607 0.877 1.00 83.19 83 ILE A O 1
ATOM 657 N N . PRO A 1 84 ? 4.683 0.796 2.497 1.00 83.25 84 PRO A N 1
ATOM 658 C CA . PRO A 1 84 ? 5.536 0.215 3.520 1.00 83.25 84 PRO A CA 1
ATOM 659 C C . PRO A 1 84 ? 5.651 -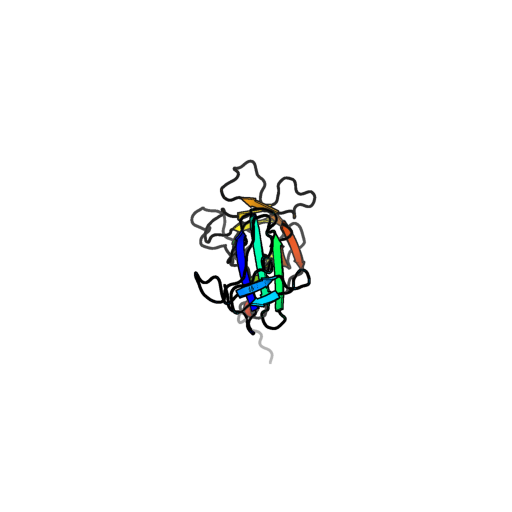1.304 3.336 1.00 83.25 84 PRO A C 1
ATOM 661 O O . PRO A 1 84 ? 4.687 -1.963 2.960 1.00 83.25 84 PRO A O 1
ATOM 664 N N . ASP A 1 85 ? 6.803 -1.887 3.665 1.00 77.12 85 ASP A N 1
ATOM 665 C CA . ASP A 1 85 ? 6.963 -3.354 3.689 1.00 77.12 85 ASP A CA 1
ATOM 666 C C . ASP A 1 85 ? 6.190 -4.003 4.851 1.00 77.12 85 ASP A C 1
ATOM 668 O O . ASP A 1 85 ? 5.842 -5.189 4.831 1.00 77.12 85 ASP A O 1
ATOM 672 N N . ILE A 1 86 ? 5.956 -3.226 5.910 1.00 83.38 86 ILE A N 1
ATOM 673 C CA . ILE A 1 86 ? 5.264 -3.643 7.122 1.00 83.38 86 ILE A CA 1
ATOM 674 C C . ILE A 1 86 ? 4.311 -2.530 7.536 1.00 83.38 86 ILE A C 1
ATOM 676 O O . ILE A 1 86 ? 4.704 -1.372 7.633 1.00 83.38 86 ILE A O 1
ATOM 680 N N . LEU A 1 87 ? 3.072 -2.908 7.835 1.00 90.00 87 LEU A N 1
ATOM 681 C CA . LEU A 1 87 ? 2.092 -2.018 8.431 1.00 90.00 87 LEU A CA 1
ATOM 682 C C . LEU A 1 87 ? 1.605 -2.610 9.750 1.00 90.00 87 LEU A C 1
ATOM 684 O O . LEU A 1 87 ? 1.375 -3.820 9.859 1.00 90.00 87 LEU A O 1
ATOM 688 N N . TYR A 1 88 ? 1.458 -1.751 10.746 1.00 89.62 88 TYR A N 1
ATOM 689 C CA . TYR A 1 88 ? 0.936 -2.087 12.059 1.00 89.62 88 TYR A CA 1
ATOM 690 C C . TYR A 1 88 ? -0.431 -1.445 12.223 1.00 89.62 88 TYR A C 1
ATOM 692 O O . TYR A 1 88 ? -0.574 -0.255 11.967 1.00 89.62 88 TYR A O 1
ATOM 700 N N . ILE A 1 89 ? -1.425 -2.206 12.674 1.00 88.81 89 ILE A N 1
ATOM 701 C CA . ILE A 1 89 ? -2.650 -1.618 13.221 1.00 88.81 89 ILE A CA 1
ATOM 702 C C . ILE A 1 89 ? -2.412 -1.327 14.706 1.00 88.81 89 ILE A C 1
ATOM 704 O O . ILE A 1 89 ? -1.786 -2.134 15.396 1.00 88.81 89 ILE A O 1
ATOM 708 N N . THR A 1 90 ? -2.873 -0.172 15.184 1.00 83.06 90 THR A N 1
ATOM 709 C CA . THR A 1 90 ? -2.755 0.271 16.583 1.00 83.06 90 THR A CA 1
ATOM 710 C C . THR A 1 90 ? -4.092 0.828 17.075 1.00 83.06 90 THR A C 1
ATOM 712 O O . THR A 1 90 ? -4.905 1.286 16.272 1.00 83.06 90 THR A O 1
ATOM 715 N N . GLY A 1 91 ? -4.328 0.806 18.389 1.00 78.38 91 GLY A N 1
ATOM 716 C CA . GLY A 1 91 ? -5.524 1.379 19.022 1.00 78.38 91 GLY A CA 1
ATOM 717 C C . GLY A 1 91 ? -6.316 0.381 19.866 1.00 78.38 91 GLY A C 1
ATOM 718 O O . GLY A 1 91 ? -5.913 -0.768 20.047 1.00 78.38 91 GLY A O 1
ATOM 719 N N . ASP A 1 92 ? -7.458 0.831 20.385 1.00 77.19 92 ASP A N 1
ATOM 720 C CA . ASP A 1 92 ? -8.291 0.064 21.322 1.00 77.19 92 ASP A CA 1
ATOM 721 C C . ASP A 1 92 ? -8.991 -1.135 20.683 1.00 77.19 92 ASP A C 1
ATOM 723 O O . ASP A 1 92 ? -9.453 -2.037 21.388 1.00 77.19 92 ASP A O 1
ATOM 727 N N . VAL A 1 93 ? -9.082 -1.144 19.350 1.00 75.94 93 VAL A N 1
ATOM 728 C CA . VAL A 1 93 ? -9.712 -2.223 18.586 1.00 75.94 93 VAL A CA 1
ATOM 729 C C . VAL A 1 93 ? -9.007 -3.574 18.789 1.00 75.94 93 VAL A C 1
ATOM 731 O O . VAL A 1 93 ? -9.624 -4.620 18.599 1.00 75.94 93 VAL A O 1
ATOM 734 N N . ILE A 1 94 ? -7.740 -3.560 19.215 1.00 72.81 94 ILE A N 1
ATOM 735 C CA . ILE A 1 94 ? -6.867 -4.735 19.308 1.00 72.81 94 ILE A CA 1
ATOM 736 C C . ILE A 1 94 ? -6.975 -5.387 20.691 1.00 72.81 94 ILE A C 1
ATOM 738 O O . ILE A 1 94 ? -6.941 -4.721 21.728 1.00 72.81 94 ILE A O 1
ATOM 742 N N . GLN A 1 95 ? -7.095 -6.717 20.712 1.00 66.88 95 GLN A N 1
ATOM 743 C CA . GLN A 1 95 ? -7.175 -7.513 21.939 1.00 66.88 95 GLN A CA 1
ATOM 744 C C . GLN A 1 95 ? -5.824 -8.159 22.312 1.00 66.88 95 GLN A C 1
ATOM 746 O O . GLN A 1 95 ? -5.093 -8.592 21.422 1.00 66.88 95 GLN A O 1
ATOM 751 N N . PRO A 1 96 ? -5.513 -8.320 23.618 1.00 54.97 96 PRO A N 1
ATOM 752 C CA . PRO A 1 96 ? -6.244 -7.793 24.773 1.00 54.97 96 PRO A CA 1
ATOM 753 C C . PRO A 1 96 ? -6.027 -6.279 24.949 1.00 54.97 96 PRO A C 1
ATOM 755 O O . PRO A 1 96 ? -4.898 -5.797 24.879 1.00 54.97 96 PRO A O 1
ATOM 758 N N . ARG A 1 97 ? -7.116 -5.540 25.222 1.00 60.91 97 ARG A N 1
ATOM 759 C CA . ARG A 1 97 ? -7.088 -4.074 25.408 1.00 60.91 97 ARG A CA 1
ATOM 760 C C . ARG A 1 97 ? -6.091 -3.669 26.491 1.00 60.91 97 ARG A C 1
ATOM 762 O O . ARG A 1 97 ? -6.084 -4.250 27.578 1.00 60.91 97 ARG A O 1
ATOM 769 N N . SER A 1 98 ? -5.345 -2.592 26.270 1.00 44.09 98 SER A N 1
ATOM 770 C CA . SER A 1 98 ? -4.630 -1.911 27.349 1.00 44.09 98 SER A CA 1
ATOM 771 C C . SER A 1 98 ? -4.858 -0.408 27.270 1.00 44.09 98 SER A C 1
ATOM 773 O O . SER A 1 98 ? -4.522 0.203 26.263 1.00 44.09 98 SER A O 1
ATOM 775 N N . PHE A 1 99 ? -5.399 0.163 28.350 1.00 42.75 99 PHE A N 1
ATOM 776 C CA . PHE A 1 99 ? -5.601 1.601 28.533 1.00 42.75 99 PHE A CA 1
ATOM 777 C C . PHE A 1 99 ? -4.341 2.405 28.172 1.00 42.75 99 PHE A C 1
ATOM 779 O O . PHE A 1 99 ? -3.240 2.057 28.604 1.00 42.75 99 PHE A O 1
ATOM 786 N N . PHE A 1 100 ? -4.532 3.474 27.396 1.00 48.38 100 PHE A N 1
ATOM 787 C CA . PHE A 1 100 ? -3.489 4.346 26.858 1.00 48.38 100 PHE A CA 1
ATOM 788 C C . PHE A 1 100 ? -2.528 4.884 27.934 1.00 48.38 100 PHE A C 1
ATOM 790 O O . PHE A 1 100 ? -2.880 5.751 28.734 1.00 48.38 100 PHE A O 1
ATOM 797 N N . SER A 1 101 ? -1.282 4.421 27.900 1.00 51.25 101 SER A N 1
ATOM 798 C CA . SER A 1 101 ? -0.108 5.172 28.350 1.00 51.25 101 SER A CA 1
ATOM 799 C C . SER A 1 101 ? 0.981 5.040 27.281 1.00 51.25 101 SER A C 1
ATOM 801 O O . SER A 1 101 ? 1.049 4.015 26.600 1.00 51.25 101 SER A O 1
ATOM 803 N N . GLU A 1 102 ? 1.830 6.060 27.113 1.00 48.75 102 GLU A N 1
ATOM 804 C CA . GLU A 1 102 ? 2.935 6.057 26.130 1.00 48.75 102 GLU A CA 1
ATOM 805 C C . GLU A 1 102 ? 3.872 4.840 26.294 1.00 48.75 102 GLU A C 1
ATOM 807 O O . GLU A 1 102 ? 4.382 4.308 25.312 1.00 48.75 102 GLU A O 1
ATOM 812 N N . GLU A 1 103 ? 4.019 4.309 27.515 1.00 45.66 103 GLU A N 1
ATOM 813 C CA . GLU A 1 103 ? 4.766 3.070 27.797 1.00 45.66 103 GLU A CA 1
ATOM 814 C C . GLU A 1 103 ? 4.171 1.804 27.139 1.00 45.66 103 GLU A C 1
ATOM 816 O O . GLU A 1 103 ? 4.868 0.794 27.034 1.00 45.66 103 GLU A O 1
ATOM 821 N N . ARG A 1 104 ? 2.907 1.817 26.684 1.00 48.47 104 ARG A N 1
ATOM 822 C CA . ARG A 1 104 ? 2.171 0.621 26.219 1.00 48.47 104 ARG A CA 1
ATOM 823 C C . ARG A 1 104 ? 1.767 0.596 24.748 1.00 48.47 104 ARG A C 1
ATOM 825 O O . ARG A 1 104 ? 1.174 -0.393 24.321 1.00 48.47 104 ARG A O 1
ATOM 832 N N . MET A 1 105 ? 2.237 1.540 23.927 1.00 47.75 105 MET A N 1
ATOM 833 C CA . MET A 1 105 ? 2.356 1.280 22.477 1.00 47.75 105 MET A CA 1
ATOM 834 C C . MET A 1 105 ? 3.152 -0.016 22.200 1.00 47.75 105 MET A C 1
ATOM 836 O O . MET A 1 105 ? 2.965 -0.664 21.178 1.00 47.75 105 MET A O 1
ATOM 840 N N . GLN A 1 106 ? 3.965 -0.441 23.178 1.00 44.69 106 GLN A N 1
ATOM 841 C CA . GLN A 1 106 ? 4.683 -1.716 23.258 1.00 44.69 106 GLN A CA 1
ATOM 842 C C . GLN A 1 106 ? 3.824 -2.989 23.269 1.00 44.69 106 GLN A C 1
ATOM 844 O O . GLN A 1 106 ? 4.380 -4.051 22.985 1.00 44.69 106 GLN A O 1
ATOM 849 N N . SER A 1 107 ? 2.518 -2.932 23.576 1.00 43.84 107 SER A N 1
ATOM 850 C CA . SER A 1 107 ? 1.705 -4.142 23.814 1.00 43.84 107 SER A CA 1
ATOM 851 C C . SER A 1 107 ? 0.461 -4.331 22.942 1.00 43.84 107 SER A C 1
ATOM 853 O O . SER A 1 107 ? -0.220 -5.336 23.125 1.00 43.84 107 SER A O 1
ATOM 855 N N . THR A 1 108 ? 0.137 -3.413 22.028 1.00 58.56 108 THR A N 1
ATOM 856 C CA . THR A 1 108 ? -1.153 -3.430 21.302 1.00 58.56 108 THR A CA 1
ATOM 857 C C . THR A 1 108 ? -1.036 -3.232 19.798 1.00 58.56 108 THR A C 1
ATOM 859 O O . THR A 1 108 ? -2.055 -3.105 19.140 1.00 58.56 108 THR A O 1
ATOM 862 N N . GLU A 1 109 ? 0.161 -3.222 19.217 1.00 66.81 109 GLU A N 1
ATOM 863 C CA . GLU A 1 109 ? 0.297 -3.231 17.761 1.00 66.81 109 GLU A CA 1
ATOM 864 C C . GLU A 1 109 ? 0.206 -4.661 17.216 1.00 66.81 109 GLU A C 1
ATOM 866 O O . GLU A 1 109 ? 0.773 -5.604 17.778 1.00 66.81 109 GLU A O 1
ATOM 871 N N . VAL A 1 110 ? -0.458 -4.829 16.077 1.00 72.00 110 VAL A N 1
ATOM 872 C CA . VAL A 1 110 ? -0.424 -6.093 15.340 1.00 72.00 110 VAL A CA 1
ATOM 873 C C . VAL A 1 110 ? 0.112 -5.818 13.953 1.00 72.00 110 VAL A C 1
ATOM 875 O O . VAL A 1 110 ? -0.405 -4.974 13.222 1.00 72.00 110 VAL A O 1
ATOM 878 N N . ARG A 1 111 ? 1.162 -6.555 13.581 1.00 82.38 111 ARG A N 1
ATOM 879 C CA . ARG A 1 111 ? 1.633 -6.581 12.200 1.00 82.38 111 ARG A CA 1
ATOM 880 C C . ARG A 1 111 ? 0.505 -7.111 11.322 1.00 82.38 111 ARG A C 1
ATOM 882 O O . ARG A 1 111 ? 0.089 -8.259 11.477 1.00 82.38 111 ARG A O 1
ATOM 889 N N . MET A 1 112 ? 0.049 -6.289 10.391 1.00 86.06 112 MET A N 1
ATOM 890 C CA . MET A 1 112 ? -0.962 -6.687 9.426 1.00 86.06 112 MET A CA 1
ATOM 891 C C . MET A 1 112 ? -0.381 -7.672 8.413 1.00 86.06 112 MET A C 1
ATOM 893 O O . MET A 1 112 ? 0.815 -7.659 8.098 1.00 86.06 112 MET A O 1
ATOM 897 N N . GLN A 1 113 ? -1.244 -8.531 7.886 1.00 82.12 113 GLN A N 1
ATOM 898 C CA . GLN A 1 113 ? -0.882 -9.436 6.806 1.00 82.12 113 GLN A CA 1
ATOM 899 C C . GLN A 1 113 ? -0.937 -8.671 5.485 1.00 82.12 113 GLN A C 1
ATOM 901 O O . GLN A 1 113 ? -1.993 -8.166 5.110 1.00 82.12 113 GLN A O 1
ATOM 906 N N . SER A 1 114 ? 0.193 -8.587 4.780 1.00 81.25 114 SER A N 1
ATOM 907 C CA . SER A 1 114 ? 0.199 -8.129 3.389 1.00 81.25 114 SER A CA 1
ATOM 908 C C . SER A 1 114 ? -0.362 -9.247 2.514 1.00 81.25 114 SER A C 1
ATOM 910 O O . SER A 1 114 ? 0.083 -10.392 2.609 1.00 81.25 114 SER A O 1
ATOM 912 N N . THR A 1 115 ? -1.373 -8.916 1.717 1.00 72.56 115 THR A N 1
ATOM 913 C CA . THR A 1 115 ? -2.037 -9.861 0.799 1.00 72.56 115 THR A CA 1
ATOM 914 C C . THR A 1 115 ? -1.571 -9.651 -0.636 1.00 72.56 115 THR A C 1
ATOM 916 O O . THR A 1 115 ? 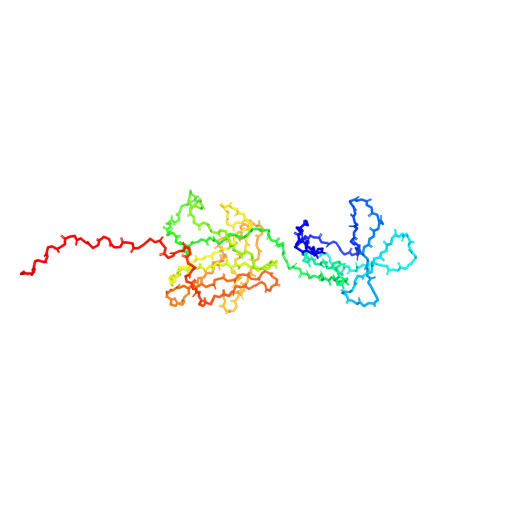-1.362 -10.610 -1.371 1.00 72.56 115 THR A O 1
ATOM 919 N N . GLU A 1 116 ? -1.308 -8.396 -0.977 1.00 80.69 116 GLU A N 1
ATOM 920 C CA . GLU A 1 116 ? -0.625 -7.923 -2.172 1.00 80.69 116 GLU A CA 1
ATOM 921 C C . GLU A 1 116 ? -0.012 -6.544 -1.858 1.00 80.69 116 GLU A C 1
ATOM 923 O O . GLU A 1 116 ? -0.296 -5.969 -0.796 1.00 80.69 116 GLU A O 1
ATOM 928 N N . PRO A 1 117 ? 0.868 -5.998 -2.710 1.00 78.06 117 PRO A N 1
ATOM 929 C CA . PRO A 1 117 ? 1.539 -4.746 -2.381 1.00 78.06 117 PRO A CA 1
ATOM 930 C C . PRO A 1 117 ? 0.582 -3.569 -2.206 1.00 78.06 117 PRO A C 1
ATOM 932 O O . PRO A 1 117 ? -0.253 -3.261 -3.052 1.00 78.06 117 PRO A O 1
ATOM 935 N N . GLY A 1 118 ? 0.716 -2.921 -1.051 1.00 84.62 118 GLY A N 1
ATOM 936 C CA . GLY A 1 118 ? -0.155 -1.833 -0.627 1.00 84.62 118 GLY A CA 1
ATOM 937 C C . GLY A 1 118 ? -1.482 -2.256 0.013 1.00 84.62 118 GLY A C 1
ATOM 938 O O . GLY A 1 118 ? -2.181 -1.393 0.539 1.00 84.62 118 GLY A O 1
ATOM 939 N N . VAL A 1 119 ? -1.806 -3.554 0.047 1.00 90.25 119 VAL A N 1
ATOM 940 C CA . VAL A 1 119 ? -3.040 -4.063 0.662 1.00 90.25 119 VAL A CA 1
ATOM 941 C C . VAL A 1 119 ? -2.725 -4.905 1.892 1.00 90.25 119 VAL A C 1
ATOM 943 O O . VAL A 1 119 ? -2.096 -5.970 1.823 1.00 90.25 119 VAL A O 1
ATOM 946 N N . PHE A 1 120 ? -3.209 -4.432 3.038 1.00 92.88 120 PHE A N 1
ATOM 947 C CA . PHE A 1 120 ? -2.959 -5.031 4.343 1.00 92.88 120 PHE A CA 1
ATOM 948 C C . PHE A 1 120 ? -4.263 -5.403 5.027 1.00 92.88 120 PHE A C 1
ATOM 950 O O . PHE A 1 120 ? -5.227 -4.639 5.012 1.00 92.88 120 PHE A O 1
ATOM 957 N N . THR A 1 121 ? -4.269 -6.561 5.681 1.00 94.00 121 THR A N 1
ATOM 958 C CA . THR A 1 121 ? -5.441 -7.088 6.381 1.00 94.00 121 THR A CA 1
ATOM 959 C C . THR A 1 121 ? -5.160 -7.389 7.850 1.00 94.00 121 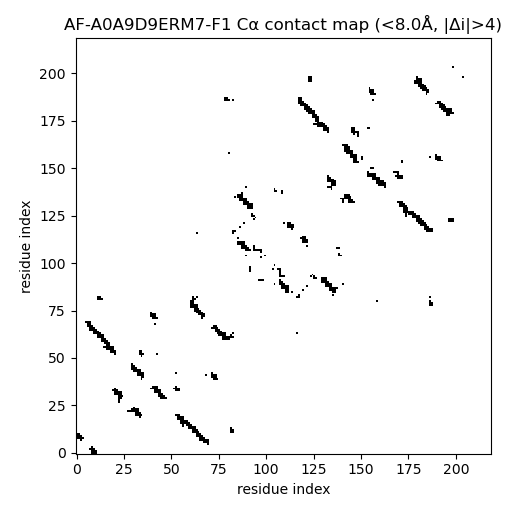THR A C 1
ATOM 961 O O . THR A 1 121 ? -4.065 -7.813 8.236 1.00 94.00 121 THR A O 1
ATOM 964 N N . TYR A 1 122 ? -6.177 -7.162 8.676 1.00 91.00 122 TYR A N 1
ATOM 965 C CA . TYR A 1 122 ? -6.250 -7.553 10.078 1.00 91.00 122 TYR A CA 1
ATOM 966 C 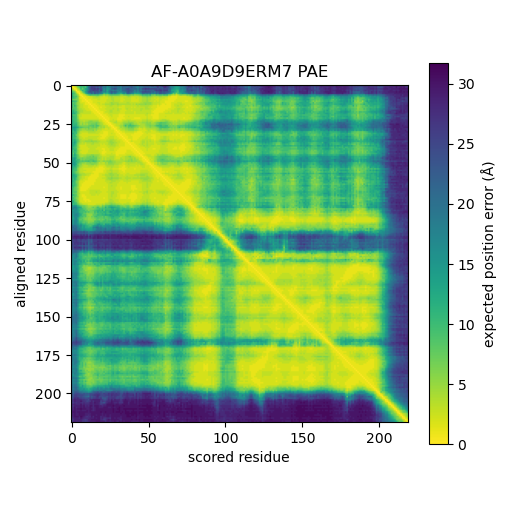C . TYR A 1 122 ? -7.596 -8.237 10.315 1.00 91.00 122 TYR A C 1
ATOM 968 O O . TYR A 1 122 ? -8.637 -7.697 9.949 1.00 91.00 122 TYR A O 1
ATOM 976 N N . ASN A 1 123 ? -7.577 -9.438 10.888 1.00 89.69 123 ASN A N 1
ATOM 977 C CA . ASN A 1 123 ? -8.771 -10.248 11.105 1.00 89.69 123 ASN A CA 1
ATOM 978 C C . ASN A 1 123 ? -8.841 -10.685 12.565 1.00 89.69 123 ASN A C 1
ATOM 980 O O . ASN A 1 123 ? -8.042 -11.517 12.996 1.00 89.69 123 ASN A O 1
ATOM 984 N N . ASP A 1 124 ? -9.781 -10.110 13.307 1.00 88.31 124 ASP A N 1
ATOM 985 C CA . ASP A 1 124 ? -9.927 -10.361 14.739 1.00 88.31 124 ASP A CA 1
ATOM 986 C C . ASP A 1 124 ? -11.337 -10.032 15.238 1.00 88.31 124 ASP A C 1
ATOM 988 O O . ASP A 1 124 ? -12.175 -9.508 14.497 1.00 88.31 124 ASP A O 1
ATOM 992 N N . TRP A 1 125 ? -11.611 -10.344 16.501 1.00 87.56 125 TRP A N 1
ATOM 993 C CA . TRP A 1 125 ? -12.811 -9.894 17.187 1.00 87.56 125 TRP A CA 1
ATOM 994 C C . TRP A 1 125 ? -12.740 -8.395 17.495 1.00 87.56 125 TRP A C 1
ATOM 996 O O . TRP A 1 125 ? -11.855 -7.931 18.212 1.00 87.56 125 TRP A O 1
ATOM 1006 N N . VAL A 1 126 ? -13.730 -7.647 17.013 1.00 88.00 126 VAL A N 1
ATOM 1007 C CA . VAL A 1 126 ? -13.833 -6.196 17.163 1.00 88.00 126 VAL A CA 1
ATOM 1008 C C . VAL A 1 126 ? -15.129 -5.833 17.887 1.00 88.00 126 VAL A C 1
ATOM 1010 O O . VAL A 1 126 ? -16.188 -6.385 17.592 1.00 88.00 126 VAL A O 1
ATOM 1013 N N . GLU A 1 127 ? -15.059 -4.882 18.821 1.00 87.44 127 GLU A N 1
ATOM 1014 C CA . GLU A 1 127 ? -16.223 -4.298 19.500 1.00 87.44 127 GLU A CA 1
ATOM 1015 C C . GLU A 1 127 ? -16.543 -2.883 18.975 1.00 87.44 127 GLU A C 1
ATOM 1017 O O . GLU A 1 127 ? -15.629 -2.161 18.566 1.00 87.44 127 GLU A O 1
ATOM 1022 N N . PRO A 1 128 ? -17.826 -2.465 18.987 1.00 89.94 128 PRO A N 1
ATOM 1023 C CA . PRO A 1 128 ? -18.228 -1.107 18.627 1.00 89.94 128 PRO A CA 1
ATOM 1024 C C . PRO A 1 128 ? -17.628 -0.042 19.544 1.00 89.94 128 PRO A C 1
ATOM 1026 O O . PRO A 1 128 ? -17.440 -0.252 20.740 1.00 89.94 128 PRO A O 1
ATOM 1029 N N . GLY A 1 129 ? -17.431 1.149 18.987 1.00 85.12 129 GLY A N 1
ATOM 1030 C CA . GLY A 1 129 ? -16.945 2.338 19.682 1.00 85.12 129 GLY A CA 1
ATOM 1031 C C . GLY A 1 129 ? -15.429 2.390 19.850 1.00 85.12 129 GLY A C 1
ATOM 1032 O O . GLY A 1 129 ? -14.931 3.360 20.412 1.00 85.12 129 GLY A O 1
ATOM 1033 N N . LEU A 1 130 ? -14.699 1.381 19.368 1.00 83.12 130 LEU A N 1
ATOM 1034 C CA . LEU A 1 130 ? -13.250 1.307 19.508 1.00 83.12 130 LEU A CA 1
ATOM 1035 C C . LEU A 1 130 ? -12.540 1.955 18.323 1.00 83.12 130 LEU A C 1
ATOM 1037 O O . LEU A 1 130 ? -12.924 1.776 17.162 1.00 83.12 130 LEU A O 1
ATOM 1041 N N . GLY A 1 131 ? -11.501 2.712 18.659 1.00 85.69 131 GLY A N 1
ATOM 1042 C CA . GLY A 1 131 ? -10.683 3.447 17.718 1.00 85.69 131 GLY A CA 1
ATOM 1043 C C . GLY A 1 131 ? -9.444 2.677 17.260 1.00 85.69 131 GLY A C 1
ATOM 1044 O O . GLY A 1 131 ? -8.910 1.843 18.000 1.00 85.69 131 GLY A O 1
ATOM 1045 N N . PHE A 1 132 ? -9.000 2.937 16.030 1.00 87.94 132 PHE A N 1
ATOM 1046 C CA . PHE A 1 132 ? -7.746 2.417 15.496 1.00 87.94 132 PHE A CA 1
ATOM 1047 C C . PHE A 1 132 ? -7.107 3.305 14.424 1.00 87.94 132 PHE A C 1
ATOM 1049 O O . PHE A 1 132 ? -7.744 4.166 13.807 1.00 87.94 132 PHE A O 1
ATOM 1056 N N . ARG A 1 133 ? -5.811 3.072 14.205 1.00 88.75 133 ARG A N 1
ATOM 1057 C CA . ARG A 1 133 ? -4.950 3.731 13.212 1.00 88.75 133 ARG A CA 1
ATOM 1058 C C . ARG A 1 133 ? -3.974 2.719 12.617 1.00 88.75 133 ARG A C 1
ATOM 1060 O O . ARG A 1 133 ? -3.862 1.597 13.114 1.00 88.75 133 ARG A O 1
ATOM 1067 N N . PHE A 1 134 ? -3.238 3.135 11.590 1.00 91.25 134 PHE A N 1
ATOM 1068 C CA . PHE A 1 134 ? -2.180 2.326 11.000 1.00 91.25 134 PHE A CA 1
ATOM 1069 C C . PHE A 1 134 ? -0.848 3.068 11.018 1.00 91.25 134 PHE A C 1
ATOM 1071 O O . PHE A 1 134 ? -0.770 4.210 10.576 1.00 91.25 134 PHE A O 1
ATOM 1078 N N . ALA A 1 135 ? 0.207 2.413 11.484 1.00 89.69 135 ALA A N 1
ATOM 1079 C CA . ALA A 1 135 ? 1.552 2.965 11.542 1.00 89.69 135 ALA A CA 1
ATOM 1080 C C . ALA A 1 135 ? 2.505 2.162 10.659 1.00 89.69 135 ALA A C 1
ATOM 1082 O O . ALA A 1 135 ? 2.404 0.936 10.560 1.00 89.69 135 ALA A O 1
ATOM 1083 N N . THR A 1 136 ? 3.445 2.853 10.020 1.00 88.75 136 THR A N 1
ATOM 1084 C CA . THR A 1 136 ? 4.490 2.221 9.198 1.00 88.75 136 THR A CA 1
ATOM 1085 C C . THR A 1 136 ? 5.686 1.772 10.025 1.00 88.75 136 THR A C 1
ATOM 1087 O O . THR A 1 136 ? 6.555 1.062 9.529 1.00 88.75 136 THR A O 1
ATOM 1090 N N . GLU A 1 137 ? 5.744 2.194 11.286 1.00 84.56 137 GLU A N 1
ATOM 1091 C CA . GLU A 1 137 ? 6.827 1.887 12.204 1.00 84.56 137 GLU A CA 1
ATOM 1092 C C . GLU A 1 137 ? 6.301 1.225 13.463 1.00 84.56 137 GLU A C 1
ATOM 1094 O O . GLU A 1 137 ? 5.234 1.551 13.987 1.00 84.56 137 GLU A O 1
ATOM 1099 N N . ARG A 1 138 ? 7.108 0.288 13.950 1.00 81.00 138 ARG A N 1
ATOM 1100 C CA . ARG A 1 138 ? 6.847 -0.416 15.188 1.00 81.00 138 ARG A CA 1
ATOM 1101 C C . ARG A 1 138 ? 6.879 0.572 16.355 1.00 81.00 138 ARG A C 1
ATOM 1103 O O . ARG A 1 138 ? 7.818 1.358 16.458 1.00 81.00 138 ARG A O 1
ATOM 1110 N N . LEU A 1 139 ? 5.921 0.472 17.270 1.00 75.38 139 LEU A N 1
ATOM 1111 C CA . LEU A 1 139 ? 5.800 1.311 18.466 1.00 75.38 139 LEU A CA 1
ATOM 1112 C C . LEU A 1 139 ? 5.625 2.798 18.161 1.00 75.38 139 LEU A C 1
ATOM 1114 O O . LEU A 1 139 ? 5.961 3.634 18.999 1.00 75.38 139 LEU A O 1
ATOM 1118 N N . SER A 1 140 ? 5.090 3.129 16.987 1.00 78.19 140 SER A N 1
ATOM 1119 C CA . SER A 1 140 ? 4.858 4.509 16.585 1.00 78.19 140 SER A CA 1
ATOM 1120 C C . SER A 1 140 ? 3.416 4.756 16.148 1.00 78.19 140 SER A C 1
ATOM 1122 O O . SER A 1 140 ? 2.690 3.837 15.778 1.00 78.19 140 SER A O 1
ATOM 1124 N N . LEU A 1 141 ? 2.985 6.016 16.234 1.00 79.12 141 LEU A N 1
ATOM 1125 C CA . LEU A 1 141 ? 1.761 6.507 15.595 1.00 79.12 141 LEU A CA 1
ATOM 1126 C C . LEU A 1 141 ? 2.073 7.112 14.220 1.00 79.12 141 LEU A C 1
ATOM 1128 O O . LEU A 1 141 ? 1.177 7.221 13.387 1.00 79.12 141 LEU A O 1
ATOM 1132 N N . TRP A 1 142 ? 3.336 7.492 13.996 1.00 85.38 142 TRP A N 1
ATOM 1133 C CA . TRP A 1 142 ? 3.808 8.229 12.826 1.00 85.38 142 TRP A CA 1
ATOM 1134 C C . TRP A 1 142 ? 5.178 7.692 12.364 1.00 85.38 142 TRP A C 1
ATOM 1136 O O . TRP A 1 142 ? 6.023 7.425 13.213 1.00 85.38 142 TRP A O 1
ATOM 1146 N N . PRO A 1 143 ? 5.455 7.557 11.062 1.00 89.38 143 PRO A N 1
ATOM 1147 C CA . PRO A 1 143 ? 4.552 7.803 9.950 1.00 89.38 143 PRO A CA 1
ATOM 1148 C C . PRO A 1 143 ? 3.365 6.840 9.967 1.00 89.38 143 PRO A C 1
ATOM 1150 O O . PRO A 1 143 ? 3.454 5.721 10.478 1.00 89.38 143 PRO A O 1
ATOM 1153 N N . GLY A 1 144 ? 2.228 7.286 9.443 1.00 90.31 144 GLY A N 1
ATOM 1154 C CA . GLY A 1 144 ? 0.998 6.524 9.585 1.00 90.31 144 GLY A CA 1
ATOM 1155 C C . GLY A 1 144 ? -0.078 6.872 8.576 1.00 90.31 144 GLY A C 1
ATOM 1156 O O . GLY A 1 144 ? -0.122 7.968 8.016 1.00 90.31 144 GLY A O 1
ATOM 1157 N N . PHE A 1 145 ? -0.957 5.901 8.368 1.00 92.50 145 PHE A N 1
ATOM 1158 C CA . PHE A 1 145 ? -2.182 6.019 7.602 1.00 92.50 145 PHE A CA 1
ATOM 1159 C C . PHE A 1 145 ? -3.346 6.133 8.577 1.00 92.50 145 PHE A C 1
ATOM 1161 O O . PHE A 1 145 ? -3.551 5.291 9.454 1.00 92.50 145 PHE A O 1
ATOM 1168 N N . VAL A 1 146 ? -4.109 7.204 8.432 1.00 91.50 146 VAL A N 1
ATOM 1169 C CA . VAL A 1 146 ? -5.152 7.592 9.376 1.00 91.50 146 VAL A CA 1
ATOM 1170 C C . VAL A 1 146 ? -6.400 8.036 8.627 1.00 91.50 146 VAL A C 1
ATOM 1172 O O . VAL A 1 146 ? -6.360 8.225 7.411 1.00 91.50 146 VAL A O 1
ATOM 1175 N N . LYS A 1 147 ? -7.516 8.201 9.338 1.00 92.69 147 LYS A N 1
ATOM 1176 C CA . LYS A 1 147 ? -8.764 8.660 8.726 1.00 92.69 147 LYS A CA 1
ATOM 1177 C C . LYS A 1 147 ? -8.594 10.078 8.193 1.00 92.69 147 LYS A C 1
ATOM 1179 O O . LYS A 1 147 ? -8.140 10.968 8.920 1.00 92.69 147 LYS A O 1
ATOM 1184 N N . ASP A 1 148 ? -8.990 10.299 6.945 1.00 91.19 148 ASP A N 1
ATOM 1185 C CA . ASP A 1 148 ? -9.077 11.643 6.392 1.00 91.19 148 ASP A CA 1
ATOM 1186 C C . ASP A 1 148 ? -10.201 12.417 7.101 1.00 91.19 148 ASP A C 1
ATOM 1188 O O . ASP A 1 148 ? -11.344 11.961 7.179 1.00 91.19 148 ASP A O 1
ATOM 1192 N N . LYS A 1 149 ? -9.883 13.607 7.627 1.00 88.38 149 LYS A N 1
ATOM 1193 C CA . LYS A 1 149 ? -10.863 14.468 8.306 1.00 88.38 149 LYS A CA 1
ATOM 1194 C C . LYS A 1 149 ? -12.012 14.887 7.386 1.00 88.38 149 LYS A C 1
ATOM 1196 O O . LYS A 1 149 ? -13.090 15.204 7.877 1.00 88.38 149 LYS A O 1
ATOM 1201 N N . ASP A 1 150 ? -11.752 14.920 6.080 1.00 88.62 150 ASP A N 1
ATOM 1202 C CA . ASP A 1 150 ? -12.703 15.332 5.051 1.00 88.62 150 ASP A CA 1
ATOM 1203 C C . ASP A 1 150 ? -13.448 14.128 4.446 1.00 88.62 150 ASP A C 1
ATOM 1205 O O . ASP A 1 150 ? -14.214 14.293 3.496 1.00 88.62 150 ASP A O 1
ATOM 1209 N N . SER A 1 151 ? -13.240 12.919 4.988 1.00 91.06 151 SER A N 1
ATOM 1210 C CA . SER A 1 151 ? -13.902 11.710 4.505 1.00 91.06 151 SER A CA 1
ATOM 1211 C C . SER A 1 151 ? -15.410 11.773 4.731 1.00 91.06 151 SER A C 1
ATOM 1213 O O . SER A 1 151 ? -15.882 11.951 5.856 1.00 91.06 151 SER A O 1
ATOM 1215 N N . ALA A 1 152 ? -16.175 11.592 3.653 1.00 89.12 152 ALA A N 1
ATOM 1216 C CA . ALA A 1 152 ? -17.633 11.673 3.694 1.00 89.12 152 ALA A CA 1
ATOM 1217 C C . ALA A 1 152 ? -18.276 10.462 4.390 1.00 89.12 152 ALA A C 1
ATOM 1219 O O . ALA A 1 152 ? -19.306 10.608 5.048 1.00 89.12 152 ALA A O 1
ATOM 1220 N N . ASP A 1 153 ? -17.679 9.278 4.242 1.00 90.00 153 ASP A N 1
ATOM 1221 C CA . ASP A 1 153 ? -18.142 8.019 4.836 1.00 90.00 153 ASP A CA 1
ATOM 1222 C C . ASP A 1 153 ? -17.291 7.564 6.035 1.00 90.00 153 ASP A C 1
ATOM 1224 O O . ASP A 1 153 ? -17.666 6.625 6.737 1.00 90.00 153 ASP A O 1
ATOM 1228 N N . GLY A 1 154 ? -16.181 8.259 6.307 1.00 90.19 154 GLY A N 1
ATOM 1229 C CA . GLY A 1 154 ? -15.260 7.962 7.399 1.00 90.19 154 GLY A CA 1
ATOM 1230 C C . GLY A 1 154 ? -14.229 6.878 7.080 1.00 90.19 154 GLY A C 1
ATOM 1231 O O . GLY A 1 154 ? -13.539 6.435 8.001 1.00 90.19 154 GLY A O 1
ATOM 1232 N N . PHE A 1 155 ? -14.115 6.455 5.817 1.00 92.69 155 PHE A N 1
ATOM 1233 C CA . PHE A 1 155 ? -13.242 5.363 5.380 1.00 92.69 155 PHE A CA 1
ATOM 1234 C C . PHE A 1 155 ? -12.141 5.784 4.402 1.00 92.69 155 PHE A C 1
ATOM 1236 O O . PHE A 1 155 ? -11.297 4.957 4.045 1.00 92.69 155 PHE A O 1
ATOM 1243 N N . ASP A 1 156 ? -12.103 7.053 3.997 1.00 94.12 156 ASP A N 1
ATOM 1244 C CA . ASP A 1 156 ? -10.982 7.580 3.223 1.00 94.12 156 ASP A CA 1
ATOM 1245 C C . ASP A 1 156 ? -9.750 7.749 4.125 1.00 94.12 156 ASP A C 1
ATOM 1247 O O . ASP A 1 156 ? -9.839 8.110 5.305 1.00 94.12 156 ASP A O 1
ATOM 1251 N N . VAL A 1 157 ? -8.582 7.466 3.556 1.00 93.25 157 VAL A N 1
ATOM 1252 C CA . VAL A 1 157 ? -7.299 7.428 4.256 1.00 93.25 157 VAL A CA 1
ATOM 1253 C C . VAL A 1 157 ? -6.451 8.627 3.859 1.00 93.25 157 VAL A C 1
ATOM 1255 O O . VAL A 1 157 ? -6.402 9.024 2.696 1.00 93.25 157 VAL A O 1
ATOM 1258 N N . ARG A 1 158 ? -5.683 9.148 4.814 1.00 91.56 158 ARG A N 1
ATOM 1259 C CA . ARG A 1 158 ? -4.590 10.088 4.568 1.00 91.56 158 ARG A CA 1
ATOM 1260 C C . ARG A 1 158 ? -3.308 9.589 5.225 1.00 91.56 158 ARG A C 1
ATOM 1262 O O . ARG A 1 158 ? -3.338 9.063 6.334 1.00 91.56 158 ARG A O 1
ATOM 1269 N N . TYR A 1 159 ? -2.184 9.757 4.535 1.00 91.75 159 TYR A N 1
ATOM 1270 C CA . TYR A 1 159 ? -0.859 9.486 5.087 1.00 91.75 159 TYR A CA 1
ATOM 1271 C C . TYR A 1 159 ? -0.282 10.745 5.724 1.00 91.75 159 TYR A C 1
ATOM 1273 O O . TYR A 1 159 ? -0.374 11.832 5.149 1.00 91.75 159 TYR A O 1
ATOM 1281 N N . PHE A 1 160 ? 0.384 10.580 6.861 1.00 89.75 160 PHE A N 1
ATOM 1282 C CA . PHE A 1 160 ? 1.205 11.621 7.456 1.00 89.75 160 PHE A CA 1
ATOM 1283 C C . PHE A 1 160 ? 2.589 11.082 7.789 1.00 89.75 160 PHE A C 1
ATOM 1285 O O . PHE A 1 160 ? 2.731 10.025 8.402 1.00 89.75 160 PHE A O 1
ATOM 1292 N N . SER A 1 161 ? 3.613 11.850 7.415 1.00 88.31 161 SER A N 1
ATOM 1293 C CA . SER A 1 161 ? 5.001 11.537 7.753 1.00 88.31 161 SER A CA 1
ATOM 1294 C C . SER A 1 161 ? 5.350 11.856 9.210 1.00 88.31 161 SER A C 1
ATOM 1296 O O . SER A 1 161 ? 6.331 11.333 9.715 1.00 88.31 161 SER A O 1
ATOM 1298 N N . ASN A 1 162 ? 4.578 12.732 9.861 1.00 87.56 162 ASN A N 1
ATOM 1299 C CA . ASN A 1 162 ? 4.759 13.207 11.235 1.00 87.56 162 ASN A CA 1
ATOM 1300 C C . ASN A 1 162 ? 3.387 13.508 11.859 1.00 87.56 162 ASN A C 1
ATOM 1302 O O . ASN A 1 162 ? 2.392 13.558 11.139 1.00 87.56 162 ASN A O 1
ATOM 1306 N N . ASP A 1 163 ? 3.344 13.774 13.165 1.00 86.56 163 ASP A N 1
ATOM 1307 C CA . ASP A 1 163 ? 2.113 14.153 13.867 1.00 86.56 163 ASP A CA 1
ATOM 1308 C C . ASP A 1 163 ? 1.433 15.388 13.226 1.00 86.56 163 ASP A C 1
ATOM 1310 O O . ASP A 1 163 ? 2.052 16.456 13.170 1.00 86.56 163 ASP A O 1
ATOM 1314 N N . PRO A 1 164 ? 0.179 15.273 12.735 1.00 82.75 164 PRO A N 1
ATOM 1315 C CA . PRO A 1 164 ? -0.575 16.385 12.167 1.00 82.75 164 PRO A CA 1
ATOM 1316 C C . PRO A 1 164 ? -1.163 17.333 13.223 1.00 82.75 164 PRO A C 1
ATOM 1318 O O . PRO A 1 164 ? -1.770 18.337 12.853 1.00 82.75 164 PRO A O 1
ATOM 1321 N N . GLY A 1 165 ? -1.006 17.033 14.516 1.00 81.50 165 GLY A N 1
ATOM 1322 C CA . GLY A 1 165 ? -1.519 17.829 15.625 1.00 81.50 165 GLY A CA 1
ATOM 1323 C C . GLY A 1 165 ? -2.933 17.438 16.073 1.00 81.50 165 GLY A C 1
ATOM 1324 O O . GLY A 1 165 ? -3.687 16.754 15.380 1.00 81.50 165 GLY A O 1
ATOM 1325 N N . ALA A 1 166 ? -3.306 17.909 17.268 1.00 73.19 166 ALA A N 1
ATOM 1326 C CA . ALA A 1 166 ? -4.521 17.509 17.995 1.00 73.19 166 ALA A CA 1
ATOM 1327 C C . ALA A 1 166 ? -5.855 17.887 17.317 1.00 73.19 166 ALA A C 1
ATOM 1329 O O . ALA A 1 166 ? -6.916 17.415 17.720 1.00 73.19 166 ALA A O 1
ATOM 1330 N N . GLU A 1 167 ? -5.823 18.746 16.301 1.00 68.56 167 GLU A N 1
ATOM 1331 C CA . GLU A 1 167 ? -6.995 19.162 15.523 1.00 68.56 167 GLU A CA 1
ATOM 1332 C C . GLU A 1 167 ? -7.507 18.086 14.555 1.00 68.56 167 GLU A C 1
ATOM 1334 O O . GLU A 1 167 ? -8.646 18.155 14.087 1.00 68.56 167 GLU A O 1
ATOM 1339 N N . TYR A 1 168 ? -6.695 17.065 14.273 1.00 66.50 168 TYR A N 1
ATOM 1340 C CA . TYR A 1 168 ? -7.074 15.970 13.395 1.00 66.50 168 TYR A CA 1
ATOM 1341 C C . TYR A 1 168 ? -7.757 14.844 14.182 1.00 66.50 168 TYR A C 1
ATOM 1343 O O . TYR A 1 168 ? -7.101 14.041 14.843 1.00 66.50 168 TYR A O 1
ATOM 1351 N N . ASN A 1 169 ? -9.087 14.726 14.049 1.00 71.06 169 ASN A N 1
ATOM 1352 C CA . ASN A 1 169 ? -9.828 13.509 14.412 1.00 71.06 169 ASN A CA 1
ATOM 1353 C C . ASN A 1 169 ? -9.490 12.377 13.424 1.00 71.06 169 ASN A C 1
ATOM 1355 O O . ASN A 1 169 ? -10.275 12.025 12.544 1.00 71.06 169 ASN A O 1
ATOM 1359 N N . ASN A 1 170 ? -8.277 11.859 13.561 1.00 80.06 170 ASN A N 1
ATOM 1360 C CA . ASN A 1 170 ? -7.595 10.963 12.634 1.00 80.06 170 ASN A CA 1
ATOM 1361 C C . ASN A 1 170 ? -7.863 9.475 12.912 1.00 80.06 170 ASN A C 1
ATOM 1363 O O . ASN A 1 170 ? -7.311 8.598 12.258 1.00 80.06 170 ASN A O 1
ATOM 1367 N N . GLU A 1 171 ? -8.715 9.160 13.878 1.00 87.19 171 GLU A N 1
ATOM 1368 C CA . GLU A 1 171 ? -9.013 7.780 14.236 1.00 87.19 171 GLU A CA 1
ATOM 1369 C C . GLU A 1 171 ? -10.141 7.210 13.382 1.00 87.19 171 GLU A C 1
ATOM 1371 O O . GLU A 1 171 ? -11.191 7.848 13.209 1.00 87.19 171 GLU A O 1
ATOM 1376 N N . PHE A 1 172 ? -9.950 5.986 12.895 1.00 91.31 172 PHE A N 1
ATOM 1377 C CA . PHE A 1 172 ? -11.065 5.165 12.444 1.00 91.31 172 PHE A CA 1
ATOM 1378 C C . PHE A 1 172 ? -11.785 4.629 13.673 1.00 91.31 172 PHE A C 1
ATOM 1380 O O . PHE A 1 172 ? -11.142 4.144 14.596 1.00 91.31 172 PHE A O 1
ATOM 1387 N N . VAL A 1 173 ? -13.112 4.703 13.691 1.00 89.62 173 VAL A N 1
ATOM 1388 C CA . VAL A 1 173 ? -13.921 4.167 14.789 1.00 89.62 173 VAL A CA 1
ATOM 1389 C C . VAL A 1 173 ? -14.879 3.149 14.205 1.00 89.62 173 VAL A C 1
ATOM 1391 O O . VAL A 1 173 ? -15.683 3.481 13.334 1.00 89.62 173 VAL A O 1
ATOM 1394 N N . TYR A 1 174 ? -14.808 1.910 14.682 1.00 89.19 174 TYR A N 1
ATOM 1395 C CA . TYR A 1 174 ? -15.773 0.896 14.282 1.00 89.19 174 TYR A CA 1
ATOM 1396 C C . TYR A 1 174 ? -17.086 1.100 15.041 1.00 89.19 174 TYR A C 1
ATOM 1398 O O . TYR A 1 174 ? -17.100 1.120 16.267 1.00 89.19 174 TYR A O 1
ATOM 1406 N N . THR A 1 175 ? -18.204 1.245 14.332 1.00 90.62 175 THR A N 1
ATOM 1407 C CA . THR A 1 175 ? -19.528 1.511 14.931 1.00 90.62 175 THR A CA 1
ATOM 1408 C C . THR A 1 175 ? -20.550 0.397 14.687 1.00 90.62 175 THR A C 1
ATOM 1410 O O . THR A 1 175 ? -21.698 0.522 15.108 1.00 90.62 175 THR A O 1
ATOM 1413 N N . GLY A 1 176 ? -20.151 -0.687 14.015 1.00 89.62 176 GLY A N 1
ATOM 1414 C CA . GLY A 1 176 ? -21.021 -1.829 13.727 1.00 89.62 176 GLY A CA 1
ATOM 1415 C C . GLY A 1 176 ? -21.161 -2.803 14.900 1.00 89.62 176 GLY A C 1
ATOM 1416 O O . GLY A 1 176 ? -20.665 -2.578 15.997 1.00 89.62 176 GLY A O 1
ATOM 1417 N N . GLU A 1 177 ? -21.820 -3.936 14.670 1.00 91.31 177 GLU A N 1
ATOM 1418 C CA . GLU A 1 177 ? -22.002 -4.958 15.707 1.00 91.31 177 GLU A CA 1
ATOM 1419 C C . GLU A 1 177 ? -20.689 -5.652 16.079 1.00 91.31 177 GLU A C 1
ATOM 1421 O O . GLU A 1 177 ? -19.823 -5.870 15.224 1.00 91.31 177 GLU A O 1
ATOM 1426 N N . ALA A 1 178 ? -20.555 -6.024 17.353 1.00 90.75 178 ALA A N 1
ATOM 1427 C CA . ALA A 1 178 ? -19.399 -6.776 17.819 1.00 90.75 178 ALA A CA 1
ATOM 1428 C C . ALA A 1 178 ? -19.287 -8.118 17.082 1.00 90.75 178 ALA A C 1
ATOM 1430 O O . ALA A 1 178 ? -20.290 -8.798 16.858 1.00 90.75 178 ALA A O 1
ATOM 1431 N N . GLY A 1 179 ? -18.071 -8.518 16.724 1.00 91.12 179 GLY A N 1
ATOM 1432 C CA . GLY A 1 179 ? -17.840 -9.793 16.056 1.00 91.12 179 GLY A CA 1
ATOM 1433 C C . GLY A 1 179 ? -16.485 -9.879 15.379 1.00 91.12 179 GLY A C 1
ATOM 1434 O O . GLY A 1 179 ? -15.689 -8.947 15.425 1.00 91.12 179 GLY A O 1
ATOM 1435 N N . TRP A 1 180 ? -16.238 -11.002 14.708 1.00 91.94 180 TRP A N 1
ATOM 1436 C CA . TRP A 1 180 ? -15.069 -11.153 13.847 1.00 91.94 180 TRP A CA 1
ATOM 1437 C C . TRP A 1 180 ? -15.167 -10.194 12.665 1.00 91.94 180 TRP A C 1
ATOM 1439 O O . TRP A 1 180 ? -16.160 -10.211 11.932 1.00 91.94 180 TRP A O 1
ATOM 1449 N N . LYS A 1 181 ? -14.140 -9.369 12.472 1.00 93.12 181 LYS A N 1
ATOM 1450 C CA . LYS A 1 181 ? -14.058 -8.398 11.382 1.00 93.12 181 LYS A CA 1
ATOM 1451 C C . LYS A 1 181 ? -12.740 -8.531 10.648 1.00 93.12 181 LYS A C 1
ATOM 1453 O O . LYS A 1 181 ? -11.697 -8.708 11.266 1.00 93.12 181 LYS A O 1
ATOM 1458 N N . LEU A 1 182 ? -12.822 -8.405 9.330 1.00 93.00 182 LEU A N 1
ATOM 1459 C CA . LEU A 1 182 ? -11.684 -8.234 8.445 1.00 93.00 182 LEU A CA 1
ATOM 1460 C C . LEU A 1 182 ? -11.558 -6.742 8.134 1.00 93.00 182 LEU A C 1
ATOM 1462 O O . LEU A 1 182 ? -12.357 -6.191 7.376 1.00 93.00 182 LEU A O 1
ATOM 1466 N N . ILE A 1 183 ? -10.572 -6.095 8.746 1.00 94.12 183 ILE A N 1
ATOM 1467 C CA . ILE A 1 183 ? -10.176 -4.721 8.452 1.00 94.12 183 ILE A CA 1
ATOM 1468 C C . ILE A 1 183 ? -9.129 -4.779 7.346 1.00 94.12 183 ILE A C 1
ATOM 1470 O O . ILE A 1 183 ? -8.070 -5.380 7.523 1.00 94.12 183 ILE A O 1
ATOM 1474 N N . THR A 1 184 ? -9.423 -4.146 6.217 1.00 95.38 184 THR A N 1
ATOM 1475 C CA . THR A 1 184 ? -8.505 -4.036 5.081 1.00 95.38 184 THR A CA 1
ATOM 1476 C C . THR A 1 184 ? -8.176 -2.576 4.850 1.00 95.38 184 THR A C 1
ATOM 1478 O O . THR A 1 184 ? -9.091 -1.763 4.742 1.00 95.38 184 THR A O 1
ATOM 1481 N N . ILE A 1 185 ? -6.894 -2.249 4.741 1.00 94.75 185 ILE A N 1
ATOM 1482 C CA . ILE A 1 185 ? -6.432 -0.970 4.202 1.00 94.75 185 ILE A CA 1
ATOM 1483 C C . ILE A 1 185 ? -5.783 -1.225 2.847 1.00 94.75 185 ILE A C 1
ATOM 1485 O O . ILE A 1 185 ? -4.869 -2.041 2.733 1.00 94.75 185 ILE A O 1
ATOM 1489 N N . ASP A 1 186 ? -6.273 -0.520 1.834 1.00 92.69 186 ASP A N 1
ATOM 1490 C CA . ASP A 1 186 ? -5.688 -0.460 0.502 1.00 92.69 186 ASP A CA 1
ATOM 1491 C C . ASP A 1 186 ? -5.127 0.946 0.291 1.00 92.69 186 ASP A C 1
ATOM 1493 O O . ASP A 1 186 ? -5.863 1.925 0.147 1.00 92.69 186 ASP A O 1
ATOM 1497 N N . ILE A 1 187 ? -3.801 1.058 0.304 1.00 90.3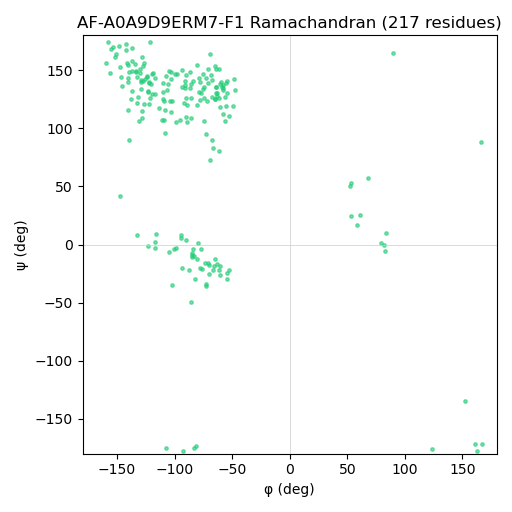1 187 ILE A N 1
ATOM 1498 C CA . ILE A 1 187 ? -3.113 2.344 0.145 1.00 90.31 187 ILE A CA 1
ATOM 1499 C C . ILE A 1 187 ? -3.012 2.772 -1.321 1.00 90.31 187 ILE A C 1
ATOM 1501 O O . ILE A 1 187 ? -2.693 3.926 -1.599 1.00 90.31 187 ILE A O 1
ATOM 1505 N N . ASN A 1 188 ? -3.297 1.870 -2.265 1.00 84.12 188 ASN A N 1
ATOM 1506 C CA . ASN A 1 188 ? -3.353 2.216 -3.682 1.00 84.12 188 ASN A CA 1
ATOM 1507 C C . ASN A 1 188 ? -4.615 3.036 -3.974 1.00 84.12 188 ASN A C 1
ATOM 1509 O O . ASN A 1 188 ? -4.580 3.968 -4.776 1.00 84.12 188 ASN A O 1
ATOM 1513 N N . THR A 1 189 ? -5.717 2.720 -3.287 1.00 89.00 189 THR A N 1
ATOM 1514 C CA . THR A 1 189 ? -6.982 3.469 -3.367 1.00 89.00 189 THR A CA 1
ATOM 1515 C C . THR A 1 189 ? -7.206 4.426 -2.195 1.00 89.00 189 THR A C 1
ATOM 1517 O O . THR A 1 189 ? -8.175 5.184 -2.211 1.00 89.00 189 THR A O 1
ATOM 1520 N N . MET A 1 190 ? -6.302 4.426 -1.209 1.00 91.25 190 MET A N 1
ATOM 1521 C CA . MET A 1 190 ? -6.385 5.210 0.028 1.00 91.25 190 MET A CA 1
ATOM 1522 C C . MET A 1 190 ? -7.719 5.006 0.752 1.00 91.25 190 MET A C 1
ATOM 1524 O O . MET A 1 190 ? -8.390 5.964 1.143 1.00 91.25 190 MET A O 1
ATOM 1528 N N . ARG A 1 191 ? -8.098 3.739 0.947 1.00 94.56 191 ARG A N 1
ATOM 1529 C CA . ARG A 1 191 ? -9.337 3.364 1.631 1.00 94.56 191 ARG A CA 1
ATOM 1530 C C . ARG A 1 191 ? -9.158 2.280 2.673 1.00 94.56 191 A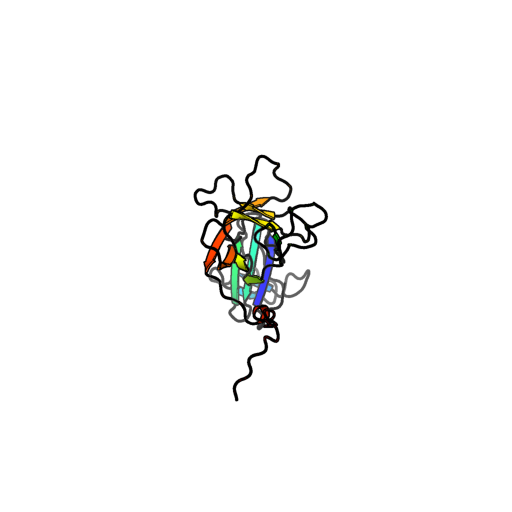RG A C 1
ATOM 1532 O O . ARG A 1 191 ? -8.346 1.370 2.531 1.00 94.56 191 ARG A O 1
ATOM 1539 N N . VAL A 1 192 ? -10.007 2.359 3.692 1.00 96.06 192 VAL A N 1
ATOM 1540 C CA . VAL A 1 192 ? -10.270 1.272 4.632 1.00 96.06 192 VAL A CA 1
ATOM 1541 C C . VAL A 1 192 ? -11.606 0.625 4.293 1.00 96.06 192 VAL A C 1
ATOM 1543 O O . VAL A 1 192 ? -12.572 1.294 3.946 1.00 96.06 192 VAL A O 1
ATOM 1546 N N . SER A 1 193 ? -11.686 -0.691 4.435 1.00 95.44 193 SER A N 1
ATOM 1547 C CA . SER A 1 193 ? -12.951 -1.418 4.453 1.00 95.44 193 SER A CA 1
ATOM 1548 C C . SER A 1 193 ? -13.002 -2.343 5.659 1.00 95.44 193 SER A C 1
ATOM 1550 O O . SER A 1 193 ? -11.979 -2.845 6.127 1.00 95.44 193 SER A O 1
ATOM 1552 N N . ILE A 1 194 ? -14.209 -2.539 6.185 1.00 94.56 194 ILE A N 1
ATOM 1553 C CA . ILE A 1 194 ? -14.466 -3.442 7.302 1.00 94.56 194 ILE A CA 1
ATOM 1554 C C . ILE A 1 194 ? -15.601 -4.365 6.883 1.00 94.56 194 ILE A C 1
ATOM 1556 O O . ILE A 1 194 ? -16.730 -3.919 6.676 1.00 94.56 194 ILE A O 1
ATOM 1560 N N . THR A 1 195 ? -15.302 -5.651 6.758 1.00 94.75 195 THR A N 1
ATOM 1561 C CA . THR A 1 195 ? -16.286 -6.691 6.438 1.00 94.75 195 THR A CA 1
ATOM 1562 C C . THR A 1 195 ? -16.315 -7.743 7.536 1.00 94.75 195 THR A C 1
ATOM 1564 O O . THR A 1 195 ? -15.491 -7.729 8.453 1.00 94.75 195 THR A O 1
ATOM 1567 N N . ASP A 1 196 ? -17.248 -8.688 7.452 1.00 94.50 196 ASP A N 1
ATOM 1568 C CA . ASP A 1 196 ? -17.249 -9.827 8.365 1.00 94.50 196 ASP A CA 1
ATOM 1569 C C . ASP A 1 196 ? -15.983 -10.670 8.182 1.00 94.50 196 ASP A C 1
ATOM 1571 O O . ASP A 1 196 ? -15.611 -11.061 7.073 1.00 94.50 196 ASP A O 1
ATOM 1575 N N . GLY A 1 197 ? -15.316 -10.916 9.303 1.00 90.12 197 GLY A N 1
ATOM 1576 C CA . GLY A 1 197 ? -14.163 -11.791 9.413 1.00 90.12 197 GLY A CA 1
ATOM 1577 C C . GLY A 1 197 ? -14.577 -13.207 9.791 1.00 90.12 197 GLY A C 1
ATOM 1578 O O . GLY A 1 197 ? -15.756 -13.535 9.953 1.00 90.12 197 GLY A O 1
ATOM 1579 N N . ARG A 1 198 ? -13.584 -14.077 9.957 1.00 86.75 198 ARG A N 1
ATOM 1580 C CA . ARG A 1 198 ? -13.785 -15.436 10.476 1.00 86.75 198 ARG A CA 1
ATOM 1581 C C . ARG A 1 198 ? -12.645 -15.786 11.420 1.00 86.75 198 ARG A C 1
ATOM 1583 O O . ARG A 1 198 ? -11.512 -15.439 11.100 1.00 86.75 198 ARG A O 1
ATOM 1590 N N . PRO A 1 199 ? -12.892 -16.519 12.515 1.00 78.75 199 PRO A N 1
ATOM 1591 C CA . PRO A 1 199 ? -11.805 -17.011 13.349 1.00 78.75 199 PRO A CA 1
ATOM 1592 C C . PRO A 1 199 ? -10.838 -17.835 12.496 1.00 78.75 199 PRO A C 1
ATOM 1594 O O . PRO A 1 199 ? -11.254 -18.766 11.798 1.00 78.75 199 PRO A O 1
ATOM 1597 N N . VAL A 1 200 ? -9.549 -17.501 12.543 1.00 70.00 200 VAL A N 1
ATOM 1598 C CA . VAL A 1 200 ? -8.528 -18.371 11.955 1.00 70.00 200 VAL A CA 1
ATOM 1599 C C . VAL A 1 200 ? -8.272 -19.545 12.909 1.00 70.00 200 VAL A C 1
ATOM 1601 O O . VAL A 1 200 ? -8.232 -19.341 14.123 1.00 70.00 200 VAL A O 1
ATOM 1604 N N . PRO A 1 201 ? -8.096 -20.787 12.417 1.00 54.00 201 PRO A N 1
ATOM 1605 C CA . PRO A 1 201 ? -7.964 -21.974 13.272 1.00 54.00 201 PRO A CA 1
ATOM 1606 C C . PRO A 1 201 ? -6.867 -21.898 14.348 1.00 54.00 201 PRO A C 1
ATOM 1608 O O . PRO A 1 201 ? -6.985 -22.548 15.382 1.00 54.00 201 PRO A O 1
ATOM 1611 N N . SER A 1 202 ? -5.828 -21.081 14.151 1.00 52.44 202 SER A N 1
ATOM 1612 C CA . SER A 1 202 ? -4.774 -20.831 15.145 1.00 52.44 202 SER A CA 1
ATOM 1613 C C . SER A 1 202 ? -5.223 -19.995 16.355 1.00 52.44 202 SER A C 1
ATOM 1615 O O . SER A 1 202 ? -4.535 -20.007 17.371 1.00 52.44 202 SER A O 1
ATOM 1617 N N . GLN A 1 203 ? -6.367 -19.308 16.283 1.00 45.03 203 GLN A N 1
ATOM 1618 C CA . GLN A 1 203 ? -6.962 -18.520 17.376 1.00 45.03 203 GLN A CA 1
ATOM 1619 C C . GLN A 1 203 ? -8.074 -19.275 18.131 1.00 45.03 203 GLN A C 1
ATOM 1621 O O . GLN A 1 203 ? -8.594 -18.781 19.127 1.00 45.03 203 GLN A O 1
ATOM 1626 N N . LEU A 1 204 ? -8.428 -20.495 17.703 1.00 41.75 204 LEU A N 1
ATOM 1627 C CA . LEU A 1 204 ? -9.443 -21.339 18.355 1.00 41.75 204 LEU A CA 1
ATOM 1628 C C . LEU A 1 204 ? -8.932 -22.083 19.606 1.00 41.75 204 LEU A C 1
ATOM 1630 O O . LEU A 1 204 ? -9.692 -22.809 20.244 1.00 41.75 204 LEU A O 1
ATOM 1634 N N . ALA A 1 205 ? -7.672 -21.891 20.001 1.00 40.03 205 ALA A N 1
ATOM 1635 C CA . ALA A 1 205 ? -7.112 -22.471 21.216 1.00 40.03 205 ALA A CA 1
ATOM 1636 C C . ALA A 1 205 ? -6.895 -21.395 22.292 1.00 40.03 205 ALA A C 1
ATO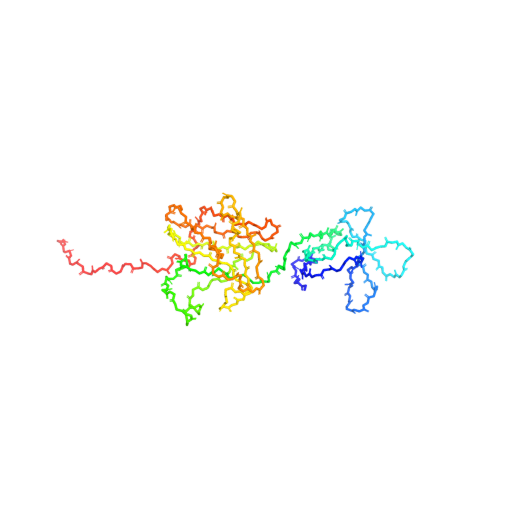M 1638 O O . ALA A 1 205 ? -5.873 -20.721 22.305 1.00 40.03 205 ALA A O 1
ATOM 1639 N N . ILE A 1 206 ? -7.869 -21.259 23.195 1.00 43.94 206 ILE A N 1
ATOM 1640 C CA . ILE A 1 206 ? -7.757 -21.285 24.670 1.00 43.94 206 ILE A CA 1
ATOM 1641 C C . ILE A 1 206 ? -9.088 -20.746 25.214 1.00 43.94 206 ILE A C 1
ATOM 1643 O O . ILE A 1 206 ? -9.296 -19.565 25.457 1.00 43.94 206 ILE A O 1
ATOM 1647 N N . GLY A 1 207 ? -10.016 -21.679 25.384 1.00 33.53 207 GLY A N 1
ATOM 1648 C CA . GLY A 1 207 ? -11.266 -21.507 26.114 1.00 33.53 207 GLY A CA 1
ATOM 1649 C C . GLY A 1 207 ? -11.632 -22.830 26.770 1.00 33.53 207 GLY A C 1
ATOM 1650 O O . GLY A 1 207 ? -12.768 -23.279 26.687 1.00 33.53 207 GLY A O 1
ATOM 1651 N N . GLY A 1 208 ? -10.634 -23.514 27.339 1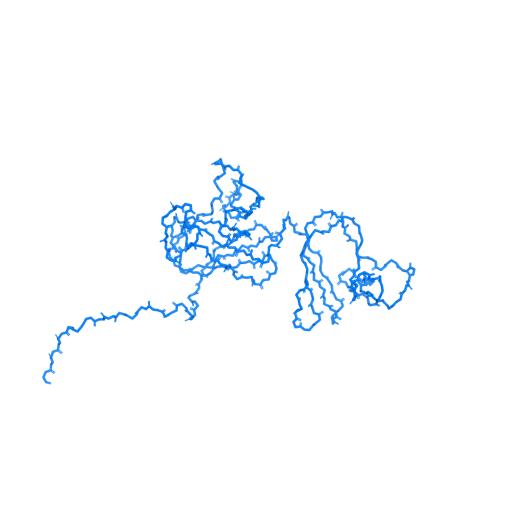.00 32.50 208 GLY A N 1
ATOM 1652 C CA . GLY A 1 208 ? -10.862 -24.682 28.174 1.00 32.50 208 GLY A CA 1
ATOM 1653 C C . GLY A 1 208 ? -11.548 -24.224 29.450 1.00 32.50 208 GLY A C 1
ATOM 1654 O O . GLY A 1 208 ? -10.880 -23.867 30.415 1.00 32.50 208 GLY A O 1
ATOM 1655 N N . SER A 1 209 ? -12.879 -24.206 29.447 1.00 34.81 209 SER A N 1
ATOM 1656 C CA . SER A 1 209 ? -13.663 -24.134 30.668 1.00 34.81 209 SER A CA 1
ATOM 1657 C C . SER A 1 209 ? -13.243 -25.308 31.551 1.00 34.81 209 SER A C 1
ATOM 1659 O O . SER A 1 209 ? -13.611 -26.454 31.281 1.00 34.81 209 SER A O 1
ATOM 1661 N N . SER A 1 210 ? -12.485 -25.045 32.614 1.00 35.03 210 SER A N 1
ATOM 1662 C CA . SER A 1 210 ? -12.519 -25.902 33.790 1.00 35.03 210 SER A CA 1
ATOM 1663 C C . SER A 1 210 ? -13.908 -25.740 34.404 1.00 35.03 210 SER A C 1
ATOM 1665 O O . SER A 1 210 ? -14.140 -24.939 35.306 1.00 35.03 210 SER A O 1
ATOM 1667 N N . LEU A 1 211 ? -14.875 -26.485 33.862 1.00 34.47 211 LEU A N 1
ATOM 1668 C CA . LEU A 1 211 ? -16.102 -26.769 34.585 1.00 34.47 211 LEU A CA 1
ATOM 1669 C C . LEU A 1 211 ? -15.666 -27.449 35.877 1.00 34.47 211 LEU A C 1
ATOM 1671 O O . LEU A 1 211 ? -15.070 -28.528 35.861 1.00 34.47 211 LEU A O 1
ATOM 1675 N N . GLY A 1 212 ? -15.884 -26.732 36.978 1.00 31.28 212 GLY A N 1
ATOM 1676 C CA . GLY A 1 212 ? -15.602 -27.207 38.314 1.00 31.28 212 GLY A CA 1
ATOM 1677 C C . GLY A 1 212 ? -16.186 -28.596 38.506 1.00 31.28 212 GLY A C 1
ATOM 1678 O O . GLY A 1 212 ? -17.267 -28.916 38.009 1.00 31.28 212 GLY A O 1
ATOM 1679 N N . SER A 1 213 ? -15.445 -29.418 39.238 1.00 35.00 213 SER A N 1
ATOM 1680 C CA . SER A 1 213 ? -15.900 -30.696 39.759 1.00 35.00 213 SER A CA 1
ATOM 1681 C C . SER A 1 213 ? -17.090 -30.464 40.699 1.00 35.00 213 SER A C 1
ATOM 1683 O O . SER A 1 213 ? -16.941 -30.387 41.919 1.00 35.00 213 SER A O 1
ATOM 1685 N N . GLY A 1 214 ? -18.274 -30.290 40.117 1.00 29.84 214 GLY A N 1
ATOM 1686 C CA . GLY A 1 214 ? -19.555 -30.344 40.791 1.00 29.84 214 GLY A CA 1
ATOM 1687 C C . GLY A 1 214 ? -19.995 -31.797 40.828 1.00 29.84 214 GLY A C 1
ATOM 1688 O O . GLY A 1 214 ? -20.310 -32.397 39.806 1.00 29.84 214 GLY A O 1
ATOM 1689 N N . ASN A 1 215 ? -19.951 -32.354 42.028 1.00 38.56 215 ASN A N 1
ATOM 1690 C CA . ASN A 1 215 ? -20.438 -33.670 42.392 1.00 38.56 215 ASN A CA 1
ATOM 1691 C C . ASN A 1 215 ? -21.876 -33.892 41.872 1.00 38.56 215 ASN A C 1
ATOM 1693 O O . ASN A 1 215 ? -22.791 -33.173 42.270 1.00 38.56 215 ASN A O 1
ATOM 1697 N N . ALA A 1 216 ? -22.081 -34.896 41.020 1.00 31.28 216 ALA A N 1
ATOM 1698 C CA . ALA A 1 216 ? -23.403 -35.416 40.683 1.00 31.28 216 ALA A CA 1
ATOM 1699 C C . ALA A 1 216 ? -23.311 -36.942 40.603 1.00 31.28 216 ALA A C 1
ATOM 1701 O O . ALA A 1 216 ? -22.988 -37.518 39.566 1.00 31.28 216 ALA A O 1
ATOM 1702 N N . GLY A 1 217 ? -23.546 -37.587 41.744 1.00 31.09 217 GLY A N 1
ATOM 1703 C CA . GLY A 1 217 ? -23.803 -39.016 41.798 1.00 31.09 217 GLY A CA 1
ATOM 1704 C C . GLY A 1 217 ? -25.178 -39.336 41.221 1.00 31.09 217 GLY A C 1
ATOM 1705 O O . GLY A 1 217 ? -26.147 -38.642 41.522 1.00 31.09 217 GLY A O 1
ATOM 1706 N N . TRP A 1 218 ? -25.246 -40.417 40.450 1.00 30.66 218 TRP A N 1
ATOM 1707 C CA . TRP A 1 218 ? -26.457 -41.195 40.214 1.00 30.66 218 TRP A CA 1
ATOM 1708 C C . TRP A 1 218 ? -26.066 -42.677 40.191 1.00 30.66 218 TRP A C 1
ATOM 1710 O O . TRP A 1 218 ? -25.252 -43.073 39.365 1.00 30.66 218 TRP A O 1
ATOM 1720 N N . THR A 1 219 ? -26.617 -43.388 41.185 1.00 40.00 219 THR A N 1
ATOM 1721 C CA . THR A 1 219 ? -26.824 -44.843 41.384 1.00 40.00 219 THR A CA 1
ATOM 1722 C C . THR A 1 219 ? -25.864 -45.842 40.752 1.00 40.00 219 THR A C 1
ATOM 1724 O O . THR A 1 219 ? -25.876 -45.962 39.509 1.00 40.00 219 THR A O 1
#

Mean predicted aligned error: 11.38 Å

Nearest PDB structures (foldseek):
  4fe9-assembly1_A  TM=3.897E-01  e=9.526E-06  Bacteroides thetaiotaomicron VPI-5482
  7rpy-assembly1_A  TM=3.344E-01  e=1.865E-04  Ruminococcus bromii L2-63

Foldseek 3Di:
DDDDPAQKDKDKDKDAFDWDWAAPDPPDPPQTWFDDPDPFFTDTDGDDDPDRRTDGDHHIAMWIKMAHPVRRGIDIAGFRDGFAPWKWKFWQQFPPGDDDDLVPLVPGIDTFDDPDTQKTKDKDWGAFFIWMWMESDRSDRAQTWFFDQPDPVRWAIDGDRDDPDPVDPGIRGHHDHTAIWMWMARSRRRGIDIDHHDDDPVNPPDDPPPPDPDDDDDD

pLDDT: mean 79.95, std 18.01, range [29.84, 96.62]

Sequence (219 aa):
MTRGEDRQFSWTGVLEEGSIVFTVSENAEWPCYGAGEEEGKLKYISEATDDDITIKIKQTGNYYVTADLINLTYTITYAPVPIPDILYITGDVIQPRSFFSEERMQSTEVRMQSTEPGVFTYNDWVEPGLGFRFATERLSLWPGFVKDKDSADGFDVRYFSNDPGAEYNNEFVYTGEAGWKLITIDINTMRVSITDGRPVPSQLAIGGSSLGSGNAGWT